Protein AF-H9FKE1-F1 (afdb_monomer_lite)

Secondary structure (DSSP, 8-state):
--HHHHHHHHHHHHHHTT---HHHHHHHHHHHHHHTT--HHHHHHHHHT----EEE-SSEEEETTEEEE--HHHHHHHTTS-------HHHHHHHHHHHHHHHHT------S-TTSSHHHHHHHHHHHHTPPEEEEE--TT--HHHHTEEEEE--THHHHHHHHHHHHHHHHHHS-TTTTHHHHHHHHHHHHTT-HHHHHHHHHHHHHHHHSS---S-HHHHHHHHHHHHHHHHHHHHHHHHHTTTTS--EEEEEPHHHHHHHHT-EEEEETGGGS-HHHHHTT--

Organism: Macaca mulatta (NCBI:txid9544)

Foldseek 3Di:
DPPLVVVLLVCLCVPQVPDPDLVVSLVVLQVSCVVSVHDSVVSCCSSPPDQWDWDQDQQWIDQRPDIAGADNVQLVVLVPDDLDDDRDRVLSSLLVVVRVCVVVVHDDDDDDDPPPCNVVSVVVSCNSSRFAEDEDEAAAPDDLCQAFWDWDQDDCCVLVVVLLVLLVVLCVLQDPCVVCVVVNVVLVVCVVVVVVVVNLVSSVVVLVVLLPPDDDPDPSSVVSNVSSVVSVVSSVVSVVQCVVPVPHGRIDIDGHPNRVCVVVVHHYDHHPCVNHDVVSVVVVVD

pLDDT: mean 85.7, std 9.91, range [50.59, 95.88]

Structure (mmCIF, N/CA/C/O backbone):
data_AF-H9FKE1-F1
#
_entry.id   AF-H9FKE1-F1
#
loop_
_atom_site.group_PDB
_atom_site.id
_atom_site.type_symbol
_atom_site.label_atom_id
_atom_site.label_alt_id
_atom_site.label_comp_id
_atom_site.label_asym_id
_atom_site.label_entity_id
_atom_site.label_seq_id
_atom_site.pdbx_PDB_ins_code
_atom_site.Cartn_x
_atom_site.Cartn_y
_atom_site.Cartn_z
_atom_site.occupancy
_atom_site.B_iso_or_equiv
_atom_site.auth_seq_id
_atom_site.auth_comp_id
_atom_site.auth_asym_id
_atom_site.auth_atom_id
_atom_site.pdbx_PDB_model_num
ATOM 1 N N . LEU A 1 1 ? -18.837 -18.820 17.614 1.00 52.44 1 LEU A N 1
ATOM 2 C CA . LEU A 1 1 ? -19.521 -17.566 18.019 1.00 52.44 1 LEU A CA 1
ATOM 3 C C . LEU A 1 1 ? -20.879 -17.534 17.324 1.00 52.44 1 LEU A C 1
ATOM 5 O O . LEU A 1 1 ? -20.934 -17.923 16.164 1.00 52.44 1 LEU A O 1
ATOM 9 N N . SER A 1 2 ? -21.973 -17.191 18.014 1.00 75.69 2 SER A N 1
ATOM 10 C CA . SER A 1 2 ? -23.299 -17.128 17.374 1.00 75.69 2 SER A CA 1
ATOM 11 C C . SER A 1 2 ? -23.306 -16.038 16.300 1.00 75.69 2 SER A C 1
ATOM 13 O O . SER A 1 2 ? -22.697 -14.990 16.500 1.00 75.69 2 SER A O 1
ATOM 15 N N . ALA A 1 3 ? -24.002 -16.247 15.179 1.00 83.25 3 ALA A N 1
ATOM 16 C CA . ALA A 1 3 ? -24.099 -15.250 14.106 1.00 83.25 3 ALA A CA 1
ATOM 17 C C . ALA A 1 3 ? -24.541 -13.865 14.628 1.00 83.25 3 ALA A C 1
ATOM 19 O O . ALA A 1 3 ? -24.007 -12.842 14.213 1.00 83.25 3 ALA A O 1
ATOM 20 N N . SER A 1 4 ? -25.429 -13.844 15.629 1.00 85.12 4 SER A N 1
ATOM 21 C CA . SER A 1 4 ? -25.870 -12.630 16.329 1.00 85.12 4 SER A CA 1
ATOM 22 C C . SER A 1 4 ? -24.739 -11.846 16.997 1.00 85.12 4 SER A C 1
ATOM 24 O O . SER A 1 4 ? -24.775 -10.620 17.025 1.00 85.12 4 SER A O 1
ATOM 26 N N . LEU A 1 5 ? -23.722 -12.532 17.520 1.00 88.19 5 LEU A N 1
ATOM 27 C CA . LEU A 1 5 ? -22.606 -11.899 18.209 1.00 88.19 5 LEU A CA 1
ATOM 28 C C . LEU A 1 5 ? -21.605 -11.279 17.234 1.00 88.19 5 LEU A C 1
ATOM 30 O O . LEU A 1 5 ? -21.009 -10.253 17.548 1.00 88.19 5 LEU A O 1
ATOM 34 N N . ASN A 1 6 ? -21.439 -11.880 16.056 1.00 88.69 6 ASN A N 1
ATOM 35 C CA . ASN A 1 6 ? -20.636 -11.283 14.993 1.00 88.69 6 ASN A CA 1
ATOM 36 C C . ASN A 1 6 ? -21.333 -10.028 14.456 1.00 88.69 6 ASN A C 1
ATOM 38 O O . ASN A 1 6 ? -20.713 -8.975 14.416 1.00 88.69 6 ASN A O 1
ATOM 42 N N . ILE A 1 7 ? -22.639 -10.106 14.163 1.00 91.75 7 ILE A N 1
ATOM 43 C CA . ILE A 1 7 ? -23.439 -8.948 13.723 1.00 91.75 7 ILE A CA 1
ATOM 44 C C . ILE A 1 7 ? -23.374 -7.810 14.748 1.00 91.75 7 ILE A C 1
ATOM 46 O O . ILE A 1 7 ? -23.234 -6.650 14.379 1.00 91.75 7 ILE A O 1
ATOM 50 N N . PHE A 1 8 ? -23.447 -8.136 16.039 1.00 93.62 8 PHE A N 1
ATOM 51 C CA . PHE A 1 8 ? -23.329 -7.143 17.103 1.00 93.62 8 PHE A CA 1
ATOM 52 C C . PHE A 1 8 ? -21.979 -6.438 17.117 1.00 93.62 8 PHE A C 1
ATOM 54 O O . PHE A 1 8 ? -21.942 -5.226 17.276 1.00 93.62 8 PHE A O 1
ATOM 61 N N . GLN A 1 9 ? -20.889 -7.184 16.960 1.00 92.25 9 GLN A N 1
ATOM 62 C CA . GLN A 1 9 ? -19.549 -6.612 16.934 1.00 92.25 9 GLN A CA 1
ATOM 63 C C . GLN A 1 9 ? -19.328 -5.716 15.705 1.00 92.25 9 GLN A C 1
ATOM 65 O O . GLN A 1 9 ? -18.798 -4.621 15.862 1.00 92.25 9 GLN A O 1
ATOM 70 N N . GLU A 1 10 ? -19.816 -6.117 14.524 1.00 90.88 10 GLU A N 1
ATOM 71 C CA . GLU A 1 10 ? -19.795 -5.251 13.332 1.00 90.88 10 GLU A CA 1
ATOM 72 C C . GLU A 1 10 ? -20.599 -3.964 13.562 1.00 90.88 10 GLU A C 1
ATOM 74 O O . GLU A 1 10 ? -20.107 -2.861 13.340 1.00 90.88 10 GLU A O 1
ATOM 79 N N . ALA A 1 11 ? -21.824 -4.087 14.081 1.00 92.50 11 ALA A N 1
ATOM 80 C CA . ALA A 1 11 ? -22.662 -2.932 14.383 1.00 92.50 11 ALA A CA 1
ATOM 81 C C . ALA A 1 11 ? -22.015 -2.017 15.436 1.00 92.50 11 ALA A C 1
ATOM 83 O O . ALA A 1 11 ? -22.072 -0.795 15.318 1.00 92.50 11 ALA A O 1
ATOM 84 N N . LEU A 1 12 ? -21.382 -2.592 16.459 1.00 92.38 12 LEU A N 1
ATOM 85 C CA . LEU A 1 12 ? -20.681 -1.828 17.480 1.00 92.38 12 LEU A CA 1
ATOM 86 C C . LEU A 1 12 ? -19.562 -0.990 16.853 1.00 92.38 12 LEU A C 1
ATOM 88 O O . LEU A 1 12 ? -19.494 0.209 17.118 1.00 92.38 12 LEU A O 1
ATOM 92 N N . ASP A 1 13 ? -18.737 -1.583 15.993 1.00 90.81 13 ASP A N 1
ATOM 93 C CA . ASP A 1 13 ? -17.650 -0.867 15.328 1.00 90.81 13 ASP A CA 1
ATOM 94 C C . ASP A 1 13 ? -18.190 0.235 14.401 1.00 90.81 13 ASP A C 1
ATOM 96 O O . ASP A 1 13 ? -17.805 1.394 14.548 1.00 90.81 13 ASP A O 1
ATOM 100 N N . CYS A 1 14 ? -19.166 -0.064 13.538 1.00 89.19 14 CYS A N 1
ATOM 101 C CA . CYS A 1 14 ? -19.731 0.921 12.606 1.00 89.19 14 CYS A CA 1
ATOM 102 C C . CYS A 1 14 ? -20.433 2.100 13.303 1.00 89.19 14 CYS A C 1
ATOM 104 O O . CYS A 1 14 ? -20.288 3.244 12.875 1.00 89.19 14 CYS A O 1
ATOM 106 N N . PHE A 1 15 ? -21.206 1.847 14.367 1.00 90.00 15 PHE A N 1
ATOM 107 C CA . PHE A 1 15 ? -22.050 2.877 14.989 1.00 90.00 15 PHE A CA 1
ATOM 108 C C . PHE A 1 15 ? -21.408 3.570 16.193 1.00 90.00 15 PHE A C 1
ATOM 110 O O . PHE A 1 15 ? -21.888 4.626 16.608 1.00 90.00 15 PHE A O 1
ATOM 117 N N . THR A 1 16 ? -20.349 3.003 16.781 1.00 88.44 16 THR A N 1
ATOM 118 C CA . THR A 1 16 ? -19.741 3.561 18.003 1.00 88.44 16 THR A CA 1
ATOM 119 C C . THR A 1 16 ? -18.290 3.995 17.852 1.00 88.44 16 THR A C 1
ATOM 121 O O . THR A 1 16 ? -17.816 4.745 18.711 1.00 88.44 16 THR A O 1
ATOM 124 N N . ALA A 1 17 ? -17.587 3.611 16.776 1.00 82.31 17 ALA A N 1
ATOM 125 C CA . ALA A 1 17 ? -16.183 3.987 16.582 1.00 82.31 17 ALA A CA 1
ATOM 126 C C . ALA A 1 17 ? -15.962 5.509 16.601 1.00 82.31 17 ALA A C 1
ATOM 128 O O . ALA A 1 17 ? -14.996 5.968 17.208 1.00 82.31 17 ALA A O 1
ATOM 129 N N . MET A 1 18 ? -16.894 6.282 16.028 1.00 80.25 18 MET A N 1
ATOM 130 C CA . MET A 1 18 ? -16.797 7.747 15.900 1.00 80.25 18 MET A CA 1
ATOM 131 C C . MET A 1 18 ? -17.180 8.527 17.164 1.00 80.25 18 MET A C 1
ATOM 133 O O . MET A 1 18 ? -16.995 9.740 17.226 1.00 80.25 18 MET A O 1
ATOM 137 N N . LEU A 1 19 ? -17.725 7.861 18.184 1.00 85.88 19 LEU A N 1
ATOM 138 C CA . LEU A 1 19 ? -18.064 8.524 19.440 1.00 85.88 19 LEU A CA 1
ATOM 139 C C . LEU A 1 19 ? -16.775 8.755 20.244 1.00 85.88 19 LEU A C 1
ATOM 141 O O . LEU A 1 19 ? -15.965 7.847 20.396 1.00 85.88 19 LEU A O 1
ATOM 145 N N . SER A 1 20 ? -16.561 9.948 20.788 1.00 81.81 20 SER A N 1
ATOM 146 C CA . SER A 1 20 ? -15.420 10.222 21.679 1.00 81.81 20 SER A CA 1
ATOM 147 C C . SER A 1 20 ? -15.737 9.855 23.134 1.00 81.81 20 SER A C 1
ATOM 149 O O . SER A 1 20 ? -14.881 9.352 23.861 1.00 81.81 20 SER A O 1
ATOM 151 N N . GLU A 1 21 ? -16.990 10.040 23.552 1.00 88.12 21 GLU A N 1
ATOM 152 C CA . GLU A 1 21 ? -17.436 9.805 24.924 1.00 88.12 21 GLU A CA 1
ATOM 153 C C . GLU A 1 21 ? -17.747 8.334 25.224 1.00 88.12 21 GLU A C 1
ATOM 155 O O . GLU A 1 21 ? -18.587 7.693 24.584 1.00 88.12 21 GLU A O 1
ATOM 160 N N . HIS A 1 22 ? -17.139 7.816 26.291 1.00 86.62 22 HIS A N 1
ATOM 161 C CA . HIS A 1 22 ? -17.323 6.433 26.730 1.00 86.62 22 HIS A CA 1
ATOM 162 C C . HIS A 1 22 ? -18.759 6.123 27.193 1.00 86.62 22 HIS A C 1
ATOM 164 O O . HIS A 1 22 ? -19.288 5.042 26.935 1.00 86.62 22 HIS A O 1
ATOM 170 N N . THR A 1 23 ? -19.420 7.079 27.847 1.00 91.12 23 THR A N 1
ATOM 171 C CA . THR A 1 23 ? -20.823 6.970 28.283 1.00 91.12 23 THR A CA 1
ATOM 172 C C . THR A 1 23 ? -21.769 6.812 27.095 1.00 91.12 23 THR A C 1
ATOM 174 O O . THR A 1 23 ? -22.664 5.965 27.118 1.00 91.12 23 THR A O 1
ATOM 177 N N . SER A 1 24 ? -21.546 7.597 26.043 1.00 91.38 24 SER A N 1
ATOM 178 C CA . SER A 1 24 ? -22.323 7.567 24.805 1.00 91.38 24 SER A CA 1
ATOM 179 C C . SER A 1 24 ? -22.090 6.266 24.026 1.00 91.38 24 SER A C 1
ATOM 181 O O . SER A 1 24 ? -23.063 5.651 23.582 1.00 91.38 24 SER A O 1
ATOM 183 N N . LYS A 1 25 ? -20.843 5.765 23.964 1.00 90.88 25 LYS A N 1
ATOM 184 C CA . LYS A 1 25 ? -20.538 4.428 23.410 1.00 90.88 25 LYS A CA 1
ATOM 185 C C . LYS A 1 25 ? -21.288 3.316 24.126 1.00 90.88 25 LYS A C 1
ATOM 187 O O . LYS A 1 25 ? -21.918 2.494 23.467 1.00 90.88 25 LYS A O 1
ATOM 192 N N . LEU A 1 26 ? -21.253 3.305 25.459 1.00 93.00 26 LEU A N 1
ATOM 193 C CA . LEU A 1 26 ? -21.900 2.260 26.251 1.00 93.00 26 LEU A CA 1
ATOM 194 C C . LEU A 1 26 ? -23.417 2.252 26.032 1.00 93.00 26 LEU A C 1
ATOM 196 O O . LEU A 1 26 ? -23.989 1.197 25.779 1.00 93.00 26 LEU A O 1
ATOM 200 N N . LYS A 1 27 ? -24.065 3.425 26.060 1.00 93.19 27 LYS A N 1
ATOM 201 C CA . LYS A 1 27 ? -25.505 3.540 25.777 1.00 93.19 27 LYS A CA 1
ATOM 202 C C . LYS A 1 27 ? -25.849 3.001 24.389 1.00 93.19 27 LYS A C 1
ATOM 204 O O . LYS A 1 27 ? -26.799 2.236 24.254 1.00 93.19 27 LYS A O 1
ATOM 209 N N . MET A 1 28 ? -25.066 3.357 23.370 1.00 93.50 28 MET A N 1
ATOM 210 C CA . MET A 1 28 ? -25.279 2.861 22.009 1.00 93.50 28 MET A CA 1
ATOM 211 C C . MET A 1 28 ? -25.075 1.340 21.925 1.00 93.50 28 MET A C 1
ATOM 213 O O . MET A 1 28 ? -25.904 0.641 21.347 1.00 93.50 28 MET A O 1
ATOM 217 N N . ALA A 1 29 ? -24.034 0.806 22.570 1.00 93.81 29 ALA A N 1
ATOM 218 C CA . ALA A 1 29 ? -23.779 -0.631 22.650 1.00 93.81 29 ALA A CA 1
ATOM 219 C C . ALA A 1 29 ? -24.945 -1.391 23.307 1.00 93.81 29 ALA A C 1
ATOM 221 O O . ALA A 1 29 ? -25.352 -2.444 22.819 1.00 93.81 29 ALA A O 1
ATOM 222 N N . GLU A 1 30 ? -25.519 -0.853 24.387 1.00 93.88 30 GLU A N 1
ATOM 223 C CA . GLU A 1 30 ? -26.694 -1.427 25.052 1.00 93.88 30 GLU A CA 1
ATOM 224 C C . GLU A 1 30 ? -27.928 -1.423 24.138 1.00 93.88 30 GLU A C 1
ATOM 226 O O . GLU A 1 30 ? -28.643 -2.426 24.068 1.00 93.88 30 GLU A O 1
ATOM 231 N N . VAL A 1 31 ? -28.157 -0.335 23.393 1.00 94.94 31 VAL A N 1
ATOM 232 C CA . VAL A 1 31 ? -29.267 -0.229 22.434 1.00 94.94 31 VAL A CA 1
ATOM 233 C C . VAL A 1 31 ? -29.110 -1.248 21.305 1.00 94.94 31 VAL A C 1
ATOM 235 O O . VAL A 1 31 ? -30.040 -2.019 21.057 1.00 94.94 31 VAL A O 1
ATOM 238 N N . ILE A 1 32 ? -27.936 -1.319 20.670 1.00 94.06 32 ILE A N 1
ATOM 239 C CA . ILE A 1 32 ? -27.640 -2.300 19.612 1.00 94.06 32 ILE A CA 1
ATOM 240 C C . ILE A 1 32 ? -27.800 -3.726 20.157 1.00 94.06 32 ILE A C 1
ATOM 242 O O . ILE A 1 32 ? -28.462 -4.563 19.541 1.00 94.06 32 ILE A O 1
ATOM 246 N N . GLY A 1 33 ? -27.259 -3.993 21.349 1.00 93.88 33 GLY A N 1
ATOM 247 C CA . GLY A 1 33 ? -27.350 -5.295 22.003 1.00 93.88 33 GLY A CA 1
ATOM 248 C C . GLY A 1 33 ? -28.797 -5.710 22.265 1.00 93.88 33 GLY A C 1
ATOM 249 O O . GLY A 1 33 ? -29.174 -6.838 21.948 1.00 93.88 33 GLY A O 1
ATOM 250 N N . SER A 1 34 ? -29.634 -4.787 22.748 1.00 94.19 34 SER A N 1
ATOM 251 C CA . SER A 1 34 ? -31.053 -5.049 23.015 1.00 94.19 34 SER A CA 1
ATOM 252 C C . SER A 1 34 ? -31.822 -5.473 21.760 1.00 94.19 34 SER A C 1
ATOM 254 O O . SER A 1 34 ? -32.635 -6.393 21.822 1.00 94.19 34 SER A O 1
ATOM 256 N N . LYS A 1 35 ? -31.520 -4.872 20.599 1.00 94.25 35 LYS A N 1
ATOM 257 C CA . LYS A 1 35 ? -32.149 -5.218 19.313 1.00 94.25 35 LYS A CA 1
ATOM 258 C C . LYS A 1 35 ? -31.698 -6.572 18.769 1.00 94.25 35 LYS A C 1
ATOM 260 O O . LYS A 1 35 ? -32.442 -7.196 18.020 1.00 94.25 35 LYS A O 1
ATOM 265 N N . LEU A 1 36 ? -30.517 -7.041 19.169 1.00 92.81 36 LEU A N 1
ATOM 266 C CA . LEU A 1 36 ? -29.944 -8.324 18.754 1.00 92.81 36 LEU A CA 1
ATOM 267 C C . LEU A 1 36 ? -30.122 -9.439 19.800 1.00 92.81 36 LEU A C 1
ATOM 269 O O . LEU A 1 36 ? -29.504 -10.498 19.675 1.00 92.81 36 LEU A O 1
ATOM 273 N N . ASN A 1 37 ? -30.962 -9.226 20.822 1.00 93.06 37 ASN A N 1
ATOM 274 C CA . ASN A 1 37 ? -31.169 -10.148 21.948 1.00 93.06 37 ASN A CA 1
ATOM 275 C C . ASN A 1 37 ? -29.870 -10.492 22.707 1.00 93.06 37 ASN A C 1
ATOM 277 O O . ASN A 1 37 ? -29.656 -11.622 23.154 1.00 93.06 37 ASN A O 1
ATOM 281 N N . ILE A 1 38 ? -28.983 -9.509 22.860 1.00 93.38 38 ILE A N 1
ATOM 282 C CA . ILE A 1 38 ? -27.736 -9.614 23.619 1.00 93.38 38 ILE A CA 1
ATOM 283 C C . ILE A 1 38 ? -27.918 -8.940 24.976 1.00 93.38 38 ILE A C 1
ATOM 285 O O . ILE A 1 38 ? -28.453 -7.839 25.087 1.00 93.38 38 ILE A O 1
ATOM 289 N N . SER A 1 39 ? -27.463 -9.613 26.035 1.00 93.56 39 SER A N 1
ATOM 290 C CA . SER A 1 39 ? -27.585 -9.089 27.393 1.00 93.56 39 SER A CA 1
ATOM 291 C C . SER A 1 39 ? -26.722 -7.845 27.601 1.00 93.56 39 SER A C 1
ATOM 293 O O . SER A 1 39 ? -25.608 -7.746 27.083 1.00 93.56 39 SER A O 1
ATOM 295 N N . ARG A 1 40 ? -27.198 -6.935 28.457 1.00 93.19 40 ARG A N 1
ATOM 296 C CA . ARG A 1 40 ? -26.475 -5.718 28.853 1.00 93.19 40 ARG A CA 1
ATOM 297 C C . ARG A 1 40 ? -25.030 -5.999 29.285 1.00 93.19 40 ARG A C 1
ATOM 299 O O . ARG A 1 40 ? -24.111 -5.356 28.799 1.00 93.19 40 ARG A O 1
ATOM 306 N N . LYS A 1 41 ? -24.828 -7.037 30.107 1.00 93.50 41 LYS A N 1
ATOM 307 C CA . LYS A 1 41 ? -23.497 -7.472 30.569 1.00 93.50 41 LYS A CA 1
ATOM 308 C C . LYS A 1 41 ? -22.560 -7.857 29.417 1.00 93.50 41 LYS A C 1
ATOM 310 O O . LYS A 1 41 ? -21.368 -7.583 29.478 1.00 93.50 41 LYS A O 1
ATOM 315 N N . LYS A 1 42 ? -23.083 -8.502 28.364 1.00 92.19 42 LYS A N 1
ATOM 316 C CA . LYS A 1 42 ? -22.288 -8.844 27.174 1.00 92.19 42 LYS A CA 1
ATOM 317 C C . LYS A 1 42 ? -21.954 -7.597 26.357 1.00 92.19 42 LYS A C 1
ATOM 319 O O . LYS A 1 42 ? -20.809 -7.455 25.949 1.00 92.19 42 LYS A O 1
ATOM 324 N N . ALA A 1 43 ? -22.914 -6.697 26.149 1.00 91.94 43 ALA A N 1
ATOM 325 C CA . ALA A 1 43 ? -22.661 -5.440 25.443 1.00 91.94 43 ALA A CA 1
ATOM 326 C C . ALA A 1 43 ? -21.587 -4.594 26.154 1.00 91.94 43 ALA A C 1
ATOM 328 O O . ALA A 1 43 ? -20.650 -4.114 25.518 1.00 91.94 43 ALA A O 1
ATOM 329 N N . GLU A 1 44 ? -21.668 -4.497 27.482 1.00 93.12 44 GLU A N 1
ATOM 330 C CA . GLU A 1 44 ? -20.675 -3.823 28.321 1.00 93.12 44 GLU A CA 1
ATOM 331 C C . GLU A 1 44 ? -19.291 -4.479 28.228 1.00 93.12 44 GLU A C 1
ATOM 333 O O . GLU A 1 44 ? -18.294 -3.781 28.046 1.00 93.12 44 GLU A O 1
ATOM 338 N N . PHE A 1 45 ? -19.222 -5.816 28.257 1.00 93.56 45 PHE A N 1
ATOM 339 C CA . PHE A 1 45 ? -17.969 -6.548 28.071 1.00 93.56 45 PHE A CA 1
ATOM 340 C C . PHE A 1 45 ? -17.281 -6.184 26.748 1.00 93.56 45 PHE A C 1
ATOM 342 O O . PHE A 1 45 ? -16.104 -5.824 26.761 1.00 93.56 45 PHE A O 1
ATOM 349 N N . PHE A 1 46 ? -17.998 -6.217 25.620 1.00 91.12 46 PHE A N 1
ATOM 350 C CA . PHE A 1 46 ? -17.419 -5.858 24.318 1.00 91.12 46 PHE A CA 1
ATOM 351 C C . PHE A 1 46 ? -17.008 -4.384 24.242 1.00 91.12 46 PHE A C 1
ATOM 353 O O . PHE A 1 46 ? -15.957 -4.063 23.691 1.00 91.12 46 PHE A O 1
ATOM 360 N N . CYS A 1 47 ? -17.768 -3.494 24.879 1.00 88.56 47 CYS A N 1
ATOM 361 C CA . CYS A 1 47 ? -17.449 -2.072 24.915 1.00 88.56 47 CYS A CA 1
ATOM 362 C C . CYS A 1 47 ? -16.216 -1.751 25.788 1.00 88.56 47 CYS A C 1
ATOM 364 O O . CYS A 1 47 ? -15.413 -0.891 25.419 1.00 88.56 47 CYS A O 1
ATOM 366 N N . GLN A 1 48 ? -16.024 -2.431 26.926 1.00 89.62 48 GLN A N 1
ATOM 367 C CA . GLN A 1 48 ? -15.070 -1.999 27.966 1.00 89.62 48 GLN A CA 1
ATOM 368 C C . GLN A 1 48 ? -13.919 -2.965 28.262 1.00 89.62 48 GLN A C 1
ATOM 370 O O . GLN A 1 48 ? -12.836 -2.523 28.644 1.00 89.62 48 GLN A O 1
ATOM 375 N N . LEU A 1 49 ? -14.126 -4.270 28.097 1.00 92.38 49 LEU A N 1
ATOM 376 C CA . LEU A 1 49 ? -13.203 -5.299 28.591 1.00 92.38 49 LEU A CA 1
ATOM 377 C C . LEU A 1 49 ? -12.634 -6.181 27.484 1.00 92.38 49 LEU A C 1
ATOM 379 O O . LEU A 1 49 ? -11.560 -6.754 27.649 1.00 92.38 49 LEU A O 1
ATOM 383 N N . TYR A 1 50 ? -13.329 -6.281 26.355 1.00 93.75 50 TYR A N 1
ATOM 384 C CA . TYR A 1 50 ? -12.921 -7.143 25.260 1.00 93.75 50 TYR A CA 1
ATOM 385 C C . TYR A 1 50 ? -11.540 -6.761 24.724 1.00 93.75 50 TYR A C 1
ATOM 387 O O . TYR A 1 50 ? -11.264 -5.590 24.441 1.00 93.75 50 TYR A O 1
ATOM 395 N N . LYS A 1 51 ? -10.685 -7.778 24.617 1.00 94.75 51 LYS A N 1
ATOM 396 C CA . LYS A 1 51 ? -9.353 -7.735 24.029 1.00 94.75 51 LYS A CA 1
ATOM 397 C C . LYS A 1 51 ? -9.262 -8.909 23.049 1.00 94.75 51 LYS A C 1
ATOM 399 O O . LYS A 1 51 ? -9.304 -10.048 23.515 1.00 94.75 51 LYS A O 1
ATOM 404 N N . PRO A 1 52 ? -9.147 -8.662 21.738 1.00 94.12 52 PRO A N 1
ATOM 405 C CA . PRO A 1 52 ? -9.003 -9.739 20.773 1.00 94.12 52 PRO A CA 1
ATOM 406 C C . PRO A 1 52 ? -7.640 -10.419 20.915 1.00 94.12 52 PRO A C 1
ATOM 408 O O . PRO A 1 52 ? -6.627 -9.777 21.211 1.00 94.12 52 PRO A O 1
ATOM 411 N N . GLU A 1 53 ? -7.623 -11.728 20.690 1.00 93.94 53 GLU A N 1
ATOM 412 C CA . GLU A 1 53 ? -6.390 -12.502 20.572 1.00 93.94 53 GLU A CA 1
ATOM 413 C C . GLU A 1 53 ? -5.800 -12.344 19.169 1.00 93.94 53 GLU A C 1
ATOM 415 O O . GLU A 1 53 ? -6.531 -12.289 18.179 1.00 93.94 53 GLU A O 1
ATOM 420 N N . ILE A 1 54 ? -4.471 -12.273 19.092 1.00 93.88 54 ILE A N 1
ATOM 421 C CA . ILE A 1 54 ? -3.718 -12.154 17.841 1.00 93.88 54 ILE A CA 1
ATOM 422 C C . ILE A 1 54 ? -2.871 -13.416 17.710 1.00 93.88 54 ILE A C 1
ATOM 424 O O . ILE A 1 54 ? -1.914 -13.600 18.462 1.00 93.88 54 ILE A O 1
ATOM 428 N N . VAL A 1 55 ? -3.229 -14.283 16.767 1.00 93.81 55 VAL A N 1
ATOM 429 C CA . VAL A 1 55 ? -2.541 -15.550 16.503 1.00 93.81 55 VAL A CA 1
ATOM 430 C C . VAL A 1 55 ? -1.963 -15.506 15.096 1.00 93.81 55 VAL A C 1
ATOM 432 O O . VAL A 1 55 ? -2.682 -15.327 14.114 1.00 93.81 55 VAL A O 1
ATOM 435 N N . ILE A 1 56 ? -0.643 -15.652 15.003 1.00 91.00 56 ILE A N 1
ATOM 436 C CA . ILE A 1 56 ? 0.100 -15.601 13.744 1.00 91.00 56 ILE A CA 1
ATOM 437 C C . ILE A 1 56 ? 0.511 -17.028 13.382 1.00 91.00 56 ILE A C 1
ATOM 439 O O . ILE A 1 56 ? 1.379 -17.602 14.036 1.00 91.00 56 ILE A O 1
ATOM 443 N N . ASN A 1 57 ? -0.086 -17.577 12.328 1.00 90.12 57 ASN A N 1
ATOM 444 C CA . ASN A 1 57 ? 0.270 -18.879 11.765 1.00 90.12 57 ASN A CA 1
ATOM 445 C C . ASN A 1 57 ? 1.099 -18.690 10.486 1.00 90.12 57 ASN A C 1
ATOM 447 O O . ASN A 1 57 ? 1.285 -17.573 10.008 1.00 90.12 57 ASN A O 1
ATOM 451 N N . GLU A 1 58 ? 1.600 -19.770 9.886 1.00 86.06 58 GLU A N 1
ATOM 452 C CA . GLU A 1 58 ? 2.427 -19.690 8.669 1.00 86.06 58 GLU A CA 1
ATOM 453 C C . GLU A 1 58 ? 1.666 -19.182 7.433 1.00 86.06 58 GLU A C 1
ATOM 455 O O . GLU A 1 58 ? 2.231 -18.456 6.615 1.00 86.06 58 GLU A O 1
ATOM 460 N N . LEU A 1 59 ? 0.389 -19.550 7.296 1.00 89.19 59 LEU A N 1
ATOM 461 C CA . LEU A 1 59 ? -0.436 -19.252 6.116 1.00 89.19 59 LEU A CA 1
ATOM 462 C C . LEU A 1 59 ? -1.464 -18.147 6.363 1.00 89.19 59 LEU A C 1
ATOM 464 O O . LEU A 1 59 ? -1.974 -17.542 5.421 1.00 89.19 59 LEU A O 1
ATOM 468 N N . ASP A 1 60 ? -1.774 -17.879 7.624 1.00 93.06 60 ASP A N 1
ATOM 469 C CA . ASP A 1 60 ? -2.874 -17.017 8.011 1.00 93.06 60 ASP A CA 1
ATOM 470 C C . ASP A 1 60 ? -2.592 -16.265 9.311 1.00 93.06 60 ASP A C 1
ATOM 472 O O . ASP A 1 60 ? -1.769 -16.652 10.138 1.00 93.06 60 ASP A O 1
ATOM 476 N N . LEU A 1 61 ? -3.299 -15.160 9.470 1.00 94.06 61 LEU A N 1
ATOM 477 C CA . LEU A 1 61 ? -3.337 -14.343 10.664 1.00 94.06 61 LEU A CA 1
ATOM 478 C C . LEU A 1 61 ? -4.767 -14.362 11.194 1.00 94.06 61 LEU A C 1
ATOM 480 O O . LEU A 1 61 ? -5.688 -13.975 10.475 1.00 94.06 61 LEU A O 1
ATOM 484 N N . GLN A 1 62 ? -4.949 -14.748 12.451 1.00 95.88 62 GLN A N 1
ATOM 485 C CA . GLN A 1 62 ? -6.220 -14.606 13.148 1.00 95.88 62 GLN A CA 1
ATOM 486 C C . GLN A 1 62 ? -6.134 -13.433 14.124 1.00 95.88 62 GLN A C 1
ATOM 488 O O . GLN A 1 62 ? -5.274 -13.407 15.003 1.00 95.88 62 GLN A O 1
ATOM 493 N N . VAL A 1 63 ? -7.042 -12.470 13.977 1.00 95.06 63 VAL A N 1
ATOM 494 C CA . VAL A 1 63 ? -7.211 -11.355 14.912 1.00 95.06 63 VAL A CA 1
ATOM 495 C C . VAL A 1 63 ? -8.655 -11.363 15.379 1.00 95.06 63 VAL A C 1
ATOM 497 O O . VAL A 1 63 ? -9.550 -11.026 14.609 1.00 95.06 63 VAL A O 1
ATOM 500 N N . GLY A 1 64 ? -8.886 -11.785 16.622 1.00 93.06 64 GLY A N 1
ATOM 501 C CA . GLY A 1 64 ? -10.228 -11.908 17.190 1.00 93.06 64 GLY A CA 1
ATOM 502 C C . GLY A 1 64 ? -11.181 -12.663 16.256 1.00 93.06 64 GLY A C 1
ATOM 503 O O . GLY A 1 64 ? -11.030 -13.873 16.052 1.00 93.06 64 GLY A O 1
ATOM 504 N N . ARG A 1 65 ? -12.161 -11.951 15.689 1.00 91.25 65 ARG A N 1
ATOM 505 C CA . ARG A 1 65 ? -13.208 -12.504 14.814 1.00 91.25 65 ARG A CA 1
ATOM 506 C C . ARG A 1 65 ? -12.829 -12.679 13.339 1.00 91.25 65 ARG A C 1
ATOM 508 O O . ARG A 1 65 ? -13.589 -13.325 12.618 1.00 91.25 65 ARG A O 1
ATOM 515 N N . VAL A 1 66 ? -11.705 -12.130 12.877 1.00 94.62 66 VAL A N 1
ATOM 516 C CA . VAL A 1 66 ? -11.308 -12.138 11.458 1.00 94.62 66 VAL A CA 1
ATOM 517 C C . VAL A 1 66 ? -10.056 -12.981 11.210 1.00 94.62 66 VAL A C 1
ATOM 519 O O . VAL A 1 66 ? -9.162 -13.078 12.052 1.00 94.62 66 VAL A O 1
ATOM 522 N N . ARG A 1 67 ? -9.999 -13.601 10.026 1.00 95.38 67 ARG A N 1
ATOM 523 C CA . ARG A 1 67 ? -8.861 -14.384 9.538 1.00 95.38 67 ARG A CA 1
ATOM 524 C C . ARG A 1 67 ? -8.393 -13.820 8.198 1.00 95.38 67 ARG A C 1
ATOM 526 O O . ARG A 1 67 ? -9.188 -13.722 7.268 1.00 95.38 67 ARG A O 1
ATOM 533 N N . LEU A 1 68 ? -7.116 -13.467 8.104 1.00 94.69 68 LEU A N 1
ATOM 534 C CA . LEU A 1 68 ? -6.474 -12.933 6.903 1.00 94.69 68 LEU A CA 1
ATOM 535 C C . LEU A 1 68 ? -5.441 -13.920 6.366 1.00 94.69 68 LEU A C 1
ATOM 537 O O . LEU A 1 68 ? -4.739 -14.565 7.140 1.00 94.69 68 LEU A O 1
ATOM 541 N N . LEU A 1 69 ? -5.319 -14.018 5.044 1.00 92.12 69 LEU A N 1
ATOM 542 C CA . LEU A 1 69 ? -4.255 -14.796 4.409 1.00 92.12 69 LEU A CA 1
ATOM 543 C C . LEU A 1 69 ? -2.930 -14.032 4.467 1.00 92.12 69 LEU A C 1
ATOM 545 O O . LEU A 1 69 ? -2.901 -12.810 4.309 1.00 92.12 69 LEU A O 1
ATOM 549 N N . ARG A 1 70 ? -1.828 -14.758 4.672 1.00 90.50 70 ARG A N 1
ATOM 550 C CA . ARG A 1 70 ? -0.478 -14.187 4.690 1.00 90.50 70 ARG A CA 1
ATOM 551 C C . ARG A 1 70 ? 0.207 -14.359 3.338 1.00 90.50 70 ARG A C 1
ATOM 553 O O . ARG A 1 70 ? 0.202 -15.445 2.759 1.00 90.50 70 ARG A O 1
ATOM 560 N N . LYS A 1 71 ? 0.859 -13.300 2.854 1.00 84.94 71 LYS A N 1
ATOM 561 C CA . LYS A 1 71 ? 1.633 -13.328 1.606 1.00 84.94 71 LYS A CA 1
ATOM 562 C C . LYS A 1 71 ? 3.044 -13.862 1.883 1.00 84.94 71 LYS A C 1
ATOM 564 O O . LYS A 1 71 ? 3.915 -13.151 2.376 1.00 84.94 71 LYS A O 1
ATOM 569 N N . GLN A 1 72 ? 3.282 -15.136 1.567 1.00 73.75 72 GLN A N 1
ATOM 570 C CA . GLN A 1 72 ? 4.562 -15.801 1.863 1.00 73.75 72 GLN A CA 1
ATOM 571 C C . GLN A 1 72 ? 5.748 -15.254 1.052 1.00 73.75 72 GLN A C 1
ATOM 573 O O . GLN A 1 72 ? 6.870 -15.213 1.552 1.00 73.75 72 GLN A O 1
ATOM 578 N N . SER A 1 73 ? 5.507 -14.802 -0.183 1.00 63.22 73 SER A N 1
ATOM 579 C CA . SER A 1 73 ? 6.554 -14.370 -1.121 1.00 63.22 73 SER A CA 1
ATOM 580 C C . SER A 1 73 ? 7.316 -13.116 -0.677 1.00 63.22 73 SER A C 1
ATOM 582 O O . SER A 1 73 ? 8.460 -12.927 -1.076 1.00 63.22 73 SER A O 1
ATOM 584 N N . GLU A 1 74 ? 6.707 -12.265 0.154 1.00 60.50 74 GLU A N 1
ATOM 585 C CA . GLU A 1 74 ? 7.311 -11.018 0.655 1.00 60.50 74 GLU A CA 1
ATOM 586 C C . GLU A 1 74 ? 7.727 -11.105 2.133 1.00 60.50 74 GLU A C 1
ATOM 588 O O . GLU A 1 74 ? 8.607 -10.361 2.573 1.00 60.50 74 GLU A O 1
ATOM 593 N N . ALA A 1 75 ? 7.192 -12.075 2.884 1.00 54.28 75 ALA A N 1
ATOM 594 C CA . ALA A 1 75 ? 7.526 -12.291 4.290 1.00 54.28 75 ALA A CA 1
ATOM 595 C C . ALA A 1 75 ? 9.025 -12.582 4.518 1.00 54.28 75 ALA A C 1
ATOM 597 O O . ALA A 1 75 ? 9.580 -12.165 5.531 1.00 54.28 75 ALA A O 1
ATOM 598 N N . VAL A 1 76 ? 9.705 -13.233 3.564 1.00 50.59 76 VAL A N 1
ATOM 599 C CA . VAL A 1 76 ? 11.134 -13.602 3.668 1.00 50.59 76 VAL A CA 1
ATOM 600 C C . VAL A 1 76 ? 12.059 -12.374 3.652 1.00 50.59 76 VAL A C 1
ATOM 602 O O . VAL A 1 76 ? 13.087 -12.367 4.326 1.00 50.59 76 VAL A O 1
ATOM 605 N N . HIS A 1 77 ? 11.686 -11.298 2.950 1.00 53.34 77 HIS A N 1
ATOM 606 C CA . HIS A 1 77 ? 12.460 -10.049 2.950 1.00 53.34 77 HIS A CA 1
ATOM 607 C C . HIS A 1 77 ? 12.210 -9.188 4.200 1.00 53.34 77 HIS A C 1
ATOM 609 O O . HIS A 1 77 ? 13.099 -8.439 4.605 1.00 53.34 77 HIS A O 1
ATOM 615 N N . MET A 1 78 ? 11.039 -9.314 4.839 1.00 55.91 78 MET A N 1
ATOM 616 C CA . MET A 1 78 ? 10.651 -8.518 6.014 1.00 55.91 78 MET A CA 1
ATOM 617 C C . MET A 1 78 ? 11.172 -9.078 7.351 1.00 55.91 78 MET A C 1
ATOM 619 O O . MET A 1 78 ? 11.126 -8.377 8.358 1.00 55.91 78 MET A O 1
ATOM 623 N N . GLN A 1 79 ? 11.734 -10.295 7.382 1.00 52.97 79 GLN A N 1
ATOM 624 C CA . GLN A 1 79 ? 12.236 -10.960 8.602 1.00 52.97 79 GLN A CA 1
ATOM 625 C C . GLN A 1 79 ? 13.416 -10.257 9.310 1.00 52.97 79 GLN A C 1
ATOM 627 O O . GLN A 1 79 ? 13.845 -10.709 10.372 1.00 52.97 79 GLN A O 1
ATOM 632 N N . ARG A 1 80 ? 13.965 -9.166 8.757 1.00 52.06 80 ARG A N 1
ATOM 633 C CA . ARG A 1 80 ? 15.115 -8.454 9.344 1.00 52.06 80 ARG A CA 1
ATOM 634 C C . ARG A 1 80 ? 14.754 -7.341 10.328 1.00 52.06 80 ARG A C 1
ATOM 636 O O . ARG A 1 80 ? 15.629 -6.937 11.090 1.00 52.06 80 ARG A O 1
ATOM 643 N N . GLU A 1 81 ? 13.507 -6.881 10.375 1.00 59.19 81 GLU A N 1
ATOM 644 C CA . GLU A 1 81 ? 13.101 -5.819 11.302 1.00 59.19 81 GLU A CA 1
ATOM 645 C C . GLU A 1 81 ? 12.309 -6.396 12.477 1.00 59.19 81 GLU A C 1
ATOM 647 O O . GLU A 1 81 ? 11.198 -6.899 12.318 1.00 59.19 81 GLU A O 1
ATOM 652 N N . LYS A 1 82 ? 12.877 -6.324 13.687 1.00 62.41 82 LYS A N 1
ATOM 653 C CA . LYS A 1 82 ? 12.131 -6.612 14.917 1.00 62.41 82 LYS A CA 1
ATOM 654 C C . LYS A 1 82 ? 11.112 -5.495 15.140 1.00 62.41 82 LYS A C 1
ATOM 656 O O . LYS A 1 82 ? 11.448 -4.465 15.718 1.00 62.41 82 LYS A O 1
ATOM 661 N N . PHE A 1 83 ? 9.872 -5.705 14.713 1.00 70.25 83 PHE A N 1
ATOM 662 C CA . PHE A 1 83 ? 8.771 -4.812 15.064 1.00 70.25 83 PHE A CA 1
ATOM 663 C C . PHE A 1 83 ? 8.381 -5.021 16.531 1.00 70.25 83 PHE A C 1
ATOM 665 O O . PHE A 1 83 ? 7.796 -6.038 16.904 1.00 70.25 83 PHE A O 1
ATOM 672 N N . THR A 1 84 ? 8.709 -4.057 17.387 1.00 77.31 84 THR A N 1
ATOM 673 C CA . THR A 1 84 ? 8.215 -4.019 18.767 1.00 77.31 84 THR A CA 1
ATOM 674 C C . THR A 1 84 ? 6.811 -3.429 18.780 1.00 77.31 84 THR A C 1
ATOM 676 O O . THR A 1 84 ? 6.645 -2.225 18.595 1.00 77.31 84 THR A O 1
ATOM 679 N N . PHE A 1 85 ? 5.801 -4.268 19.007 1.00 85.50 85 PHE A N 1
ATOM 680 C CA . PHE A 1 85 ? 4.409 -3.840 19.126 1.00 85.50 85 PHE A CA 1
ATOM 681 C C . PHE A 1 85 ? 3.833 -4.233 20.487 1.00 85.50 85 PHE A C 1
ATOM 683 O O . PHE A 1 85 ? 3.874 -5.397 20.883 1.00 85.50 85 PHE A O 1
ATOM 690 N N . ALA A 1 86 ? 3.276 -3.259 21.206 1.00 86.94 86 ALA A N 1
ATOM 691 C CA . ALA A 1 86 ? 2.605 -3.502 22.475 1.00 86.94 86 ALA A CA 1
ATOM 692 C C . ALA A 1 86 ? 1.120 -3.816 22.233 1.00 86.94 86 ALA A C 1
ATOM 694 O O . ALA A 1 86 ? 0.316 -2.919 21.965 1.00 86.94 86 ALA A O 1
ATOM 695 N N . ALA A 1 87 ? 0.742 -5.090 22.371 1.00 87.56 87 ALA A N 1
ATOM 696 C CA . ALA A 1 87 ? -0.643 -5.560 22.263 1.00 87.56 87 ALA A CA 1
ATOM 697 C C . ALA A 1 87 ? -1.467 -5.221 23.525 1.00 87.56 87 ALA A C 1
ATOM 699 O O . ALA A 1 87 ? -1.901 -6.093 24.290 1.00 87.56 87 ALA A O 1
ATOM 700 N N . THR A 1 88 ? -1.658 -3.923 23.770 1.00 92.56 88 THR A N 1
ATOM 701 C CA . THR A 1 88 ? -2.616 -3.405 24.754 1.00 92.56 88 THR A CA 1
ATOM 702 C C . THR A 1 88 ? -4.046 -3.640 24.264 1.00 92.56 88 THR A C 1
ATOM 704 O O . THR A 1 88 ? -4.271 -3.965 23.097 1.00 92.56 88 THR A O 1
ATOM 707 N N . ARG A 1 89 ? -5.044 -3.500 25.144 1.00 92.62 89 ARG A N 1
ATOM 708 C CA . ARG A 1 89 ? -6.453 -3.621 24.743 1.00 92.62 89 ARG A CA 1
ATOM 709 C C . ARG A 1 89 ? -6.812 -2.704 23.553 1.00 92.62 89 ARG A C 1
ATOM 711 O O . ARG A 1 89 ? -7.269 -3.249 22.552 1.00 92.62 89 ARG A O 1
ATOM 718 N N . PRO A 1 90 ? -6.607 -1.370 23.610 1.00 90.50 90 PRO A N 1
ATOM 719 C CA . PRO A 1 90 ? -7.014 -0.485 22.517 1.00 90.50 90 PRO A CA 1
ATOM 720 C C . PRO A 1 90 ? -6.271 -0.776 21.210 1.00 90.50 90 PRO A C 1
ATOM 722 O O . PRO A 1 90 ? -6.890 -0.749 20.152 1.00 90.50 90 PRO A O 1
ATOM 725 N N . SER A 1 91 ? -4.980 -1.119 21.271 1.00 92.69 91 SER A N 1
ATOM 726 C CA . SER A 1 91 ? -4.220 -1.446 20.063 1.00 92.69 91 SER A CA 1
ATOM 727 C C . SER A 1 91 ? -4.676 -2.769 19.440 1.00 92.69 91 SER A C 1
ATOM 729 O O . SER A 1 91 ? -4.791 -2.859 18.225 1.00 92.69 91 SER A O 1
ATOM 731 N N . SER A 1 92 ? -5.030 -3.768 20.254 1.00 94.44 92 SER A N 1
ATOM 732 C CA . SER A 1 92 ? -5.545 -5.053 19.757 1.00 94.44 92 SER A CA 1
ATOM 733 C C . SER A 1 92 ? -6.928 -4.899 19.112 1.00 94.44 92 SER A C 1
ATOM 735 O O . SER A 1 92 ? -7.159 -5.452 18.042 1.00 94.44 92 SER A O 1
ATOM 737 N N . VAL A 1 93 ? -7.825 -4.109 19.719 1.00 93.38 93 VAL A N 1
ATOM 738 C CA . VAL A 1 93 ? -9.144 -3.789 19.134 1.00 93.38 93 VAL A CA 1
ATOM 739 C C . VAL A 1 93 ? -8.985 -3.045 17.806 1.00 93.38 93 VAL A C 1
ATOM 741 O O . VAL A 1 93 ? -9.642 -3.398 16.832 1.00 93.38 93 VAL A O 1
ATOM 744 N N . LEU A 1 94 ? -8.068 -2.073 17.728 1.00 93.44 94 LEU A N 1
ATOM 745 C CA . LEU A 1 94 ? -7.794 -1.355 16.482 1.00 93.44 94 LEU A CA 1
ATOM 746 C C . LEU A 1 94 ? -7.245 -2.281 15.385 1.00 93.44 94 LEU A C 1
ATOM 748 O O . LEU A 1 94 ? -7.656 -2.163 14.234 1.00 93.44 94 LEU A O 1
ATOM 752 N N . ILE A 1 95 ? -6.348 -3.221 15.717 1.00 95.19 95 ILE A N 1
ATOM 753 C CA . ILE A 1 95 ? -5.876 -4.230 14.749 1.00 95.19 95 ILE A CA 1
ATOM 754 C C . ILE A 1 95 ? -7.043 -5.067 14.240 1.00 95.19 95 ILE A C 1
ATOM 756 O O . ILE A 1 95 ? -7.105 -5.324 13.043 1.00 95.19 95 ILE A O 1
ATOM 760 N N . GLU A 1 96 ? -7.950 -5.506 15.114 1.00 95.38 96 GLU A N 1
ATOM 761 C CA . GLU A 1 96 ? -9.105 -6.303 14.696 1.00 95.38 96 GLU A CA 1
ATOM 762 C C . GLU A 1 96 ? -9.999 -5.526 13.732 1.00 95.38 96 GLU A C 1
ATOM 764 O O . GLU A 1 96 ? -10.320 -6.040 12.664 1.00 95.38 96 GLU A O 1
ATOM 769 N N . GLN A 1 97 ? -10.326 -4.274 14.058 1.00 94.25 97 GLN A N 1
ATOM 770 C CA . GLN A 1 97 ? -11.107 -3.391 13.189 1.00 94.25 97 GLN A CA 1
ATOM 771 C C . GLN A 1 97 ? -10.430 -3.202 11.825 1.00 94.25 97 GLN A C 1
ATOM 773 O O . GLN A 1 97 ? -11.060 -3.383 10.785 1.00 94.25 97 GLN A O 1
ATOM 778 N N . LEU A 1 98 ? -9.122 -2.924 11.814 1.00 95.50 98 LEU A N 1
ATOM 779 C CA . LEU A 1 98 ? -8.348 -2.804 10.577 1.00 95.50 98 LEU A CA 1
ATOM 780 C C . LEU A 1 98 ? -8.330 -4.109 9.778 1.00 95.50 98 LEU A C 1
ATOM 782 O O . LEU A 1 98 ? -8.490 -4.093 8.560 1.00 95.50 98 LEU A O 1
ATOM 786 N N . ALA A 1 99 ? -8.160 -5.245 10.450 1.00 95.81 99 ALA A N 1
ATOM 787 C CA . ALA A 1 99 ? -8.147 -6.549 9.808 1.00 95.81 99 ALA A CA 1
ATOM 788 C C . ALA A 1 99 ? -9.516 -6.903 9.201 1.00 95.81 99 ALA A C 1
ATOM 790 O O . ALA A 1 99 ? -9.564 -7.508 8.129 1.00 95.81 99 ALA A O 1
ATOM 791 N N . VAL A 1 100 ? -10.622 -6.484 9.827 1.00 95.00 100 VAL A N 1
ATOM 792 C CA . VAL A 1 100 ? -11.971 -6.599 9.251 1.00 95.00 100 VAL A CA 1
ATOM 793 C C . VAL A 1 100 ? -12.071 -5.781 7.963 1.00 95.00 100 VAL A C 1
ATOM 795 O O . VAL A 1 100 ? -12.443 -6.343 6.934 1.00 95.00 100 VAL A O 1
ATOM 798 N N . CYS A 1 101 ? -11.666 -4.509 7.967 1.00 94.19 101 CYS A N 1
ATOM 799 C CA . CYS A 1 101 ? -11.698 -3.668 6.764 1.00 94.19 101 CYS A CA 1
ATOM 800 C C . CYS A 1 101 ? -10.837 -4.238 5.628 1.00 94.19 101 CYS A C 1
ATOM 802 O O . CYS A 1 101 ? -11.286 -4.313 4.485 1.00 94.19 101 CYS A O 1
ATOM 804 N N . VAL A 1 102 ? -9.635 -4.735 5.945 1.00 94.44 102 VAL A N 1
ATOM 805 C CA . VAL A 1 102 ? -8.760 -5.414 4.974 1.00 94.44 102 VAL A CA 1
ATOM 806 C C . VAL A 1 102 ? -9.440 -6.657 4.394 1.00 94.44 102 VAL A C 1
ATOM 808 O O . VAL A 1 102 ? -9.380 -6.877 3.187 1.00 94.44 102 VAL A O 1
ATOM 811 N N . SER A 1 103 ? -10.129 -7.453 5.219 1.00 94.50 103 SER A N 1
ATOM 812 C CA . SER A 1 103 ? -10.883 -8.627 4.753 1.00 94.50 103 SER A CA 1
ATOM 813 C C . SER A 1 103 ? -12.026 -8.257 3.803 1.00 94.50 103 SER A C 1
ATOM 815 O O . SER A 1 103 ? -12.374 -9.055 2.932 1.00 94.50 103 SER A O 1
ATOM 817 N N . LYS A 1 104 ? -12.606 -7.062 3.965 1.00 92.56 104 LYS A N 1
ATOM 818 C CA . LYS A 1 104 ? -13.674 -6.528 3.109 1.00 92.56 104 LYS A CA 1
ATOM 819 C C . LYS A 1 104 ? -13.164 -5.780 1.877 1.00 92.56 104 LYS A C 1
ATOM 821 O O . LYS A 1 104 ? -13.947 -5.555 0.963 1.00 92.56 104 LYS A O 1
ATOM 826 N N . GLY A 1 105 ? -11.875 -5.442 1.827 1.00 91.62 105 GLY A N 1
ATOM 827 C CA . GLY A 1 105 ? -11.313 -4.601 0.770 1.00 91.62 105 GLY A CA 1
ATOM 828 C C . GLY A 1 105 ? -11.799 -3.152 0.847 1.00 91.62 105 GLY A C 1
ATOM 829 O O . GLY A 1 105 ? -11.906 -2.494 -0.182 1.00 91.62 105 GLY A O 1
ATOM 830 N N . GLU A 1 106 ? -12.121 -2.667 2.049 1.00 90.94 106 GLU A N 1
ATOM 831 C CA . GLU A 1 106 ? -12.646 -1.316 2.262 1.00 90.94 106 GLU A CA 1
ATOM 832 C C . GLU A 1 106 ? -11.530 -0.325 2.638 1.00 90.94 106 GLU A C 1
ATOM 834 O O . GLU A 1 106 ? -10.648 -0.664 3.438 1.00 90.94 106 GLU A O 1
ATOM 839 N N . PRO A 1 107 ? -11.556 0.912 2.104 1.00 90.31 107 PRO A N 1
ATOM 840 C CA . PRO A 1 107 ? -10.634 1.964 2.517 1.00 90.31 107 PRO A CA 1
ATOM 841 C C . PRO A 1 107 ? -10.922 2.410 3.957 1.00 90.31 107 PRO A C 1
ATOM 843 O O . PRO A 1 107 ? -12.075 2.517 4.372 1.00 90.31 107 PRO A O 1
ATOM 846 N N . VAL A 1 108 ? -9.866 2.710 4.719 1.00 91.19 108 VAL A N 1
ATOM 847 C CA . VAL A 1 108 ? -9.974 3.091 6.136 1.00 91.19 108 VAL A CA 1
ATOM 848 C C . VAL A 1 108 ? -9.400 4.479 6.375 1.00 91.19 108 VAL A C 1
ATOM 850 O O . VAL A 1 108 ? -8.259 4.757 6.011 1.00 91.19 108 VAL A O 1
ATOM 853 N N . LEU A 1 109 ? -10.168 5.317 7.074 1.00 91.00 109 LEU A N 1
ATOM 854 C CA . LEU A 1 109 ? -9.714 6.596 7.614 1.00 91.00 109 LEU A CA 1
ATOM 855 C C . LEU A 1 109 ? -9.602 6.502 9.141 1.00 91.00 109 LEU A C 1
ATOM 857 O O . LEU A 1 109 ? -10.594 6.264 9.828 1.00 91.00 109 LEU A O 1
ATOM 861 N N . LEU A 1 110 ? -8.398 6.714 9.679 1.00 91.38 110 LEU A N 1
ATOM 862 C CA . LEU A 1 110 ? -8.151 6.731 11.122 1.00 91.38 110 LEU A CA 1
ATOM 863 C C . LEU A 1 110 ? -7.920 8.161 11.616 1.00 91.38 110 LEU A C 1
ATOM 865 O O . LEU A 1 110 ? -6.916 8.785 11.277 1.00 91.38 110 LEU A O 1
ATOM 869 N N . VAL A 1 111 ? -8.806 8.652 12.483 1.00 88.94 111 VAL A N 1
ATOM 870 C CA . VAL A 1 111 ? -8.723 10.000 13.069 1.00 88.94 111 VAL A CA 1
ATOM 871 C C . VAL A 1 111 ? -8.415 9.907 14.563 1.00 88.94 111 VAL A C 1
ATOM 873 O O . VAL A 1 111 ? -8.962 9.069 15.274 1.00 88.94 111 VAL A O 1
ATOM 876 N N . GLY A 1 112 ? -7.524 10.767 15.054 1.00 87.69 112 GLY A N 1
ATOM 877 C CA . GLY A 1 112 ? -7.217 10.895 16.480 1.00 87.69 112 GLY A CA 1
ATOM 878 C C . GLY A 1 112 ? -5.891 11.606 16.721 1.00 87.69 112 GLY A C 1
ATOM 879 O O . GLY A 1 112 ? -5.109 11.781 15.787 1.00 87.69 112 GLY A O 1
ATOM 880 N N . GLU A 1 113 ? -5.596 11.944 17.974 1.00 85.12 113 GLU A N 1
ATOM 881 C CA . GLU A 1 113 ? -4.363 12.641 18.373 1.00 85.12 113 GLU A CA 1
ATOM 882 C C . GLU A 1 113 ? -3.093 11.926 17.896 1.00 85.12 113 GLU A C 1
ATOM 884 O O . GLU A 1 113 ? -3.042 10.691 17.809 1.00 85.12 113 GLU A O 1
ATOM 889 N N . THR A 1 114 ? -2.053 12.689 17.567 1.00 84.75 114 THR A N 1
ATOM 890 C CA . THR A 1 114 ? -0.749 12.139 17.181 1.00 84.75 114 THR A CA 1
ATOM 891 C C . THR A 1 114 ? -0.140 11.337 18.338 1.00 84.75 114 THR A C 1
ATOM 893 O O . THR A 1 114 ? -0.470 11.529 19.504 1.00 84.75 114 THR A O 1
ATOM 896 N N . GLY A 1 115 ? 0.693 10.342 18.024 1.00 81.31 115 GLY A N 1
ATOM 897 C CA . GLY A 1 115 ? 1.326 9.498 19.050 1.00 81.31 115 GLY A CA 1
ATOM 898 C C . GLY A 1 115 ? 0.440 8.409 19.678 1.00 81.31 115 GLY A C 1
ATOM 899 O O . GLY A 1 115 ? 0.942 7.597 20.445 1.00 81.31 115 GLY A O 1
ATOM 900 N N . THR A 1 116 ? -0.838 8.292 19.303 1.00 85.25 116 THR A N 1
ATOM 901 C CA . THR A 1 116 ? -1.750 7.227 19.790 1.00 85.25 116 THR A CA 1
ATOM 902 C C . THR A 1 116 ? -1.508 5.836 19.177 1.00 85.25 116 THR A C 1
ATOM 904 O O . THR A 1 116 ? -2.242 4.893 19.460 1.00 85.25 116 THR A O 1
ATOM 907 N N . GLY A 1 117 ? -0.488 5.680 18.325 1.00 87.50 117 GLY A N 1
ATOM 908 C CA . GLY A 1 117 ? -0.115 4.389 17.735 1.00 87.50 117 GLY A CA 1
ATOM 909 C C . GLY A 1 117 ? -0.901 3.980 16.484 1.00 87.50 117 GLY A C 1
ATOM 910 O O . GLY A 1 117 ? -0.764 2.838 16.053 1.00 87.50 117 GLY A O 1
ATOM 911 N N . LYS A 1 118 ? -1.684 4.877 15.865 1.00 91.88 118 LYS A N 1
ATOM 912 C CA . LYS A 1 118 ? -2.435 4.608 14.6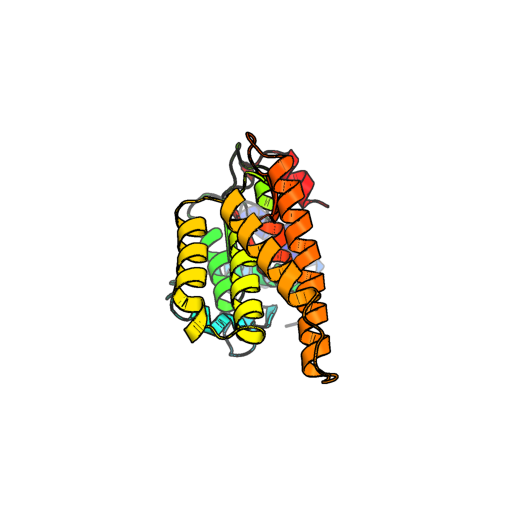16 1.00 91.88 118 LYS A CA 1
ATOM 913 C C . LYS A 1 118 ? -1.524 4.094 13.492 1.00 91.88 118 LYS A C 1
ATOM 915 O O . LYS A 1 118 ? -1.675 2.958 13.047 1.00 91.88 118 LYS A O 1
ATOM 920 N N . THR A 1 119 ? -0.524 4.891 13.111 1.00 91.12 119 THR A N 1
ATOM 921 C CA . THR A 1 119 ? 0.472 4.560 12.076 1.00 91.12 119 THR A CA 1
ATOM 922 C C . THR A 1 119 ? 1.212 3.265 12.415 1.00 91.12 119 THR A C 1
ATOM 924 O O . THR A 1 119 ? 1.315 2.367 11.581 1.00 91.12 119 THR A O 1
ATOM 927 N N . SER A 1 120 ? 1.644 3.114 13.671 1.00 91.62 120 SER A N 1
ATOM 928 C CA . SER A 1 120 ? 2.336 1.912 14.152 1.00 91.62 120 SER A CA 1
ATOM 929 C C . SER A 1 120 ? 1.467 0.655 14.061 1.00 91.62 120 SER A C 1
ATOM 931 O O . SER A 1 120 ? 1.979 -0.425 13.782 1.00 91.62 120 SER A O 1
ATOM 933 N N . THR A 1 121 ? 0.154 0.783 14.265 1.00 93.88 121 THR A N 1
ATOM 934 C CA . THR A 1 121 ? -0.794 -0.335 14.186 1.00 93.88 121 THR A CA 1
ATOM 935 C C . THR A 1 121 ? -0.997 -0.800 12.745 1.00 93.88 121 THR A C 1
ATOM 937 O O . THR A 1 121 ? -0.973 -2.002 12.485 1.00 93.88 121 THR A O 1
ATOM 940 N N . VAL A 1 122 ? -1.114 0.134 11.795 1.00 94.44 122 VAL A N 1
ATOM 941 C CA . VAL A 1 122 ? -1.203 -0.181 10.356 1.00 94.44 122 VAL A CA 1
ATOM 942 C C . VAL A 1 122 ? 0.088 -0.835 9.859 1.00 94.44 122 VAL A C 1
ATOM 944 O O . VAL A 1 122 ? 0.042 -1.869 9.193 1.00 94.44 122 VAL A O 1
ATOM 947 N N . GLN A 1 123 ? 1.246 -0.278 10.231 1.00 92.50 123 GLN A N 1
ATOM 948 C CA . GLN A 1 123 ? 2.561 -0.846 9.915 1.00 92.50 123 GLN A CA 1
ATOM 949 C C . GLN A 1 123 ? 2.713 -2.265 10.464 1.00 92.50 123 GLN A C 1
ATOM 951 O O . GLN A 1 123 ? 3.148 -3.166 9.745 1.00 92.50 123 GLN A O 1
ATOM 956 N N . TYR A 1 124 ? 2.308 -2.478 11.717 1.00 92.69 124 TYR A N 1
ATOM 957 C CA . TYR A 1 124 ? 2.353 -3.792 12.340 1.00 92.69 124 TYR A CA 1
ATOM 958 C C . TYR A 1 124 ? 1.451 -4.799 11.618 1.00 92.69 124 TYR A C 1
ATOM 960 O O . TYR A 1 124 ? 1.917 -5.891 11.302 1.00 92.69 124 TYR A O 1
ATOM 968 N N . LEU A 1 125 ? 0.203 -4.433 11.292 1.00 93.88 125 LEU A N 1
ATOM 969 C CA . LEU A 1 125 ? -0.725 -5.306 10.566 1.00 93.88 125 LEU A CA 1
ATOM 970 C C . LEU A 1 125 ? -0.199 -5.680 9.167 1.00 93.88 125 LEU A C 1
ATOM 972 O O . LEU A 1 125 ? -0.262 -6.847 8.770 1.00 93.88 125 LEU A O 1
ATOM 976 N N . ALA A 1 126 ? 0.366 -4.721 8.430 1.00 92.75 126 ALA A N 1
ATOM 977 C CA . ALA A 1 126 ? 0.986 -4.981 7.130 1.00 92.75 126 ALA A CA 1
ATOM 978 C C . ALA A 1 126 ? 2.162 -5.964 7.257 1.00 92.75 126 ALA A C 1
ATOM 980 O O . ALA A 1 126 ? 2.245 -6.948 6.520 1.00 92.75 126 ALA A O 1
ATOM 981 N N . HIS A 1 127 ? 3.017 -5.757 8.263 1.00 90.12 127 HIS A N 1
ATOM 982 C CA . HIS A 1 127 ? 4.165 -6.616 8.537 1.00 90.12 127 HIS A CA 1
ATOM 983 C C . HIS A 1 127 ? 3.750 -8.059 8.860 1.00 90.12 127 HIS A C 1
ATOM 985 O O . HIS A 1 127 ? 4.249 -9.003 8.246 1.00 90.12 127 HIS A O 1
ATOM 991 N N . ILE A 1 128 ? 2.803 -8.259 9.782 1.00 90.00 128 ILE A N 1
ATOM 992 C CA . ILE A 1 128 ? 2.373 -9.612 10.170 1.00 90.00 128 ILE A CA 1
ATOM 993 C C . ILE A 1 128 ? 1.589 -10.321 9.056 1.00 90.00 128 ILE A C 1
ATOM 995 O O . ILE A 1 128 ? 1.676 -11.543 8.950 1.00 90.00 128 ILE A O 1
ATOM 999 N N . THR A 1 129 ? 0.889 -9.593 8.178 1.00 91.38 129 THR A N 1
ATOM 1000 C CA . THR A 1 129 ? 0.225 -10.174 6.992 1.00 91.38 129 THR A CA 1
ATOM 1001 C C . THR A 1 129 ? 1.176 -10.407 5.810 1.00 91.38 129 THR A C 1
ATOM 1003 O O . THR A 1 129 ? 0.821 -11.125 4.875 1.00 91.38 129 THR A O 1
ATOM 1006 N N . GLY A 1 130 ? 2.399 -9.870 5.860 1.00 89.19 130 GLY A N 1
ATOM 1007 C CA . GLY A 1 130 ? 3.405 -10.019 4.806 1.00 89.19 130 GLY A CA 1
ATOM 1008 C C . GLY A 1 130 ? 3.178 -9.110 3.598 1.00 89.19 130 GLY A C 1
ATOM 1009 O O . GLY A 1 130 ? 3.674 -9.416 2.518 1.00 89.19 130 GLY A O 1
ATOM 1010 N N . HIS A 1 131 ? 2.422 -8.022 3.756 1.00 89.56 131 HIS A N 1
ATOM 1011 C CA . HIS A 1 131 ? 2.244 -7.021 2.708 1.00 89.56 131 HIS A CA 1
ATOM 1012 C C . HIS A 1 131 ? 3.275 -5.910 2.860 1.00 89.56 131 HIS A C 1
ATOM 1014 O O . HIS A 1 131 ? 3.467 -5.351 3.944 1.00 89.56 131 HIS A O 1
ATOM 1020 N N . ARG A 1 132 ? 3.898 -5.519 1.749 1.00 90.00 132 ARG A N 1
ATOM 1021 C CA . ARG A 1 132 ? 4.671 -4.281 1.713 1.00 90.00 132 ARG A CA 1
ATOM 1022 C C . ARG A 1 132 ? 3.748 -3.070 1.878 1.00 90.00 132 ARG A C 1
ATOM 1024 O O . ARG A 1 132 ? 2.786 -2.920 1.130 1.00 90.00 132 ARG A O 1
ATOM 1031 N N . LEU A 1 133 ? 4.076 -2.200 2.832 1.00 91.94 133 LEU A N 1
ATOM 1032 C CA . LEU A 1 133 ? 3.378 -0.938 3.077 1.00 91.94 133 LEU A CA 1
ATOM 1033 C C . LEU A 1 133 ? 4.191 0.236 2.525 1.00 91.94 133 LEU A C 1
ATOM 1035 O O . LEU A 1 133 ? 5.350 0.421 2.899 1.00 91.94 133 LEU A O 1
ATOM 1039 N N . ARG A 1 134 ? 3.575 1.057 1.674 1.00 92.19 134 ARG A N 1
ATOM 1040 C CA . ARG A 1 134 ? 4.117 2.350 1.249 1.00 92.19 134 ARG A CA 1
ATOM 1041 C C . ARG A 1 134 ? 3.479 3.463 2.056 1.00 92.19 134 ARG A C 1
ATOM 1043 O O . ARG A 1 134 ? 2.277 3.680 1.960 1.00 92.19 134 ARG A O 1
ATOM 1050 N N . VAL A 1 135 ? 4.295 4.170 2.824 1.00 91.62 135 VAL A N 1
ATOM 1051 C CA . VAL A 1 135 ? 3.861 5.359 3.556 1.00 91.62 135 VAL A CA 1
ATOM 1052 C C . VAL A 1 135 ? 4.140 6.583 2.691 1.00 91.62 135 VAL A C 1
ATOM 1054 O O . VAL A 1 135 ? 5.275 6.781 2.257 1.00 91.62 135 VAL A O 1
ATOM 1057 N N . VAL A 1 136 ? 3.110 7.381 2.434 1.00 90.38 136 VAL A N 1
ATOM 1058 C CA . VAL A 1 136 ? 3.205 8.680 1.767 1.00 90.38 136 VAL A CA 1
ATOM 1059 C C . VAL A 1 136 ? 2.753 9.724 2.774 1.00 90.38 136 VAL A C 1
ATOM 1061 O O . VAL A 1 136 ? 1.609 9.680 3.219 1.00 90.38 136 VAL A O 1
ATOM 1064 N N . ASN A 1 137 ? 3.653 10.629 3.158 1.00 89.75 137 ASN A N 1
ATOM 1065 C CA . ASN A 1 137 ? 3.279 11.734 4.032 1.00 89.75 137 ASN A CA 1
ATOM 1066 C C . ASN A 1 137 ? 2.679 12.863 3.196 1.00 89.75 137 ASN A C 1
ATOM 1068 O O . ASN A 1 137 ? 3.338 13.344 2.272 1.00 89.75 137 ASN A O 1
ATOM 1072 N N . MET A 1 138 ? 1.456 13.270 3.517 1.00 89.81 138 MET A N 1
ATOM 1073 C CA . MET A 1 138 ? 0.746 14.314 2.791 1.00 89.81 138 MET A CA 1
ATOM 1074 C C . MET A 1 138 ? 1.036 15.689 3.389 1.00 89.81 138 MET A C 1
ATOM 1076 O O . MET A 1 138 ? 1.238 15.853 4.587 1.00 89.81 138 MET A O 1
ATOM 1080 N N . ASN A 1 139 ? 1.046 16.710 2.541 1.00 87.00 139 ASN A N 1
ATOM 1081 C CA . ASN A 1 139 ? 1.154 18.106 2.944 1.00 87.00 139 ASN A CA 1
ATOM 1082 C C . ASN A 1 139 ? 0.451 19.013 1.919 1.00 87.00 139 ASN A C 1
ATOM 1084 O O . ASN A 1 139 ? 0.006 18.552 0.868 1.00 87.00 139 ASN A O 1
ATOM 1088 N N . GLN A 1 140 ? 0.404 20.320 2.194 1.00 83.12 140 GLN A N 1
ATOM 1089 C CA . GLN A 1 140 ? -0.246 21.301 1.310 1.00 83.12 140 GLN A CA 1
ATOM 1090 C C . GLN A 1 140 ? 0.423 21.446 -0.068 1.00 83.12 140 GLN A C 1
ATOM 1092 O O . GLN A 1 140 ? -0.171 22.021 -0.973 1.00 83.12 140 GLN A O 1
ATOM 1097 N N . GLN A 1 141 ? 1.659 20.966 -0.225 1.00 81.19 141 GLN A N 1
ATOM 1098 C CA . GLN A 1 141 ? 2.415 20.998 -1.482 1.00 81.19 141 GLN A CA 1
ATOM 1099 C C . GLN A 1 141 ? 2.420 19.644 -2.200 1.00 81.19 141 GLN A C 1
ATOM 1101 O O . GLN A 1 141 ? 3.057 19.517 -3.243 1.00 81.19 141 GLN A O 1
ATOM 1106 N N . SER A 1 142 ? 1.763 18.626 -1.637 1.00 83.81 142 SER A N 1
ATOM 1107 C CA . SER A 1 142 ? 1.654 17.318 -2.269 1.00 83.81 142 SER A CA 1
ATOM 1108 C C . SER A 1 142 ? 0.889 17.480 -3.568 1.00 83.81 142 SER A C 1
ATOM 1110 O O . SER A 1 142 ? -0.134 18.156 -3.603 1.00 83.81 142 SER A O 1
ATOM 1112 N N . ASP A 1 143 ? 1.389 16.871 -4.633 1.00 82.44 143 ASP A N 1
ATOM 1113 C CA . ASP A 1 143 ? 0.762 16.960 -5.943 1.00 82.44 143 ASP A CA 1
ATOM 1114 C C . ASP A 1 143 ? 0.116 15.617 -6.305 1.00 82.44 143 ASP A C 1
ATOM 1116 O O . ASP A 1 143 ? 0.636 14.536 -6.013 1.00 82.44 143 ASP A O 1
ATOM 1120 N N . THR A 1 144 ? -1.008 15.677 -7.012 1.00 83.12 144 THR A N 1
ATOM 1121 C CA . THR A 1 144 ? -1.633 14.531 -7.688 1.00 83.12 144 THR A CA 1
ATOM 1122 C C . THR A 1 144 ? -0.631 13.753 -8.549 1.00 83.12 144 THR A C 1
ATOM 1124 O O . THR A 1 144 ? -0.667 12.518 -8.590 1.00 83.12 144 THR A O 1
ATOM 1127 N N . ALA A 1 145 ? 0.332 14.455 -9.159 1.00 83.38 145 ALA A N 1
ATOM 1128 C CA . ALA A 1 145 ? 1.402 13.864 -9.954 1.00 83.38 145 ALA A CA 1
ATOM 1129 C C . ALA A 1 145 ? 2.354 12.961 -9.142 1.00 83.38 145 ALA A C 1
ATOM 1131 O O . ALA A 1 145 ? 3.011 12.093 -9.721 1.00 83.38 145 ALA A O 1
ATOM 1132 N N . ASP A 1 146 ? 2.441 13.122 -7.817 1.00 82.75 146 ASP A N 1
ATOM 1133 C CA . ASP A 1 146 ? 3.248 12.253 -6.948 1.00 82.75 146 ASP A CA 1
ATOM 1134 C C . ASP A 1 146 ? 2.539 10.932 -6.622 1.00 82.75 146 ASP A C 1
ATOM 1136 O O . ASP A 1 146 ? 3.184 9.884 -6.468 1.00 82.75 146 ASP A O 1
ATOM 1140 N N . LEU A 1 147 ? 1.205 10.958 -6.564 1.00 86.06 147 LEU A N 1
ATOM 1141 C CA . LEU A 1 147 ? 0.381 9.786 -6.284 1.00 86.06 147 LEU A CA 1
ATOM 1142 C C . LEU A 1 147 ? 0.088 8.981 -7.549 1.00 86.06 147 LEU A C 1
ATOM 1144 O O . LEU A 1 147 ? 0.419 7.796 -7.607 1.00 86.06 147 LEU A O 1
ATOM 1148 N N . LEU A 1 148 ? -0.497 9.604 -8.569 1.00 86.44 148 LEU A N 1
ATOM 1149 C CA . LEU A 1 148 ? -0.927 8.919 -9.793 1.00 86.44 148 LEU A CA 1
ATOM 1150 C C . LEU A 1 148 ? 0.195 8.834 -10.830 1.00 86.44 148 LEU A C 1
ATOM 1152 O O . LEU A 1 148 ? 0.336 7.839 -11.543 1.00 86.44 148 LEU A O 1
ATOM 1156 N N . GLY A 1 149 ? 1.055 9.845 -10.848 1.00 88.50 149 GLY A N 1
ATOM 1157 C CA . GLY A 1 149 ? 2.114 9.995 -11.830 1.00 88.50 149 GLY A CA 1
ATOM 1158 C C . GLY A 1 149 ? 1.879 11.198 -12.723 1.00 88.50 149 GLY A C 1
ATOM 1159 O O . GLY A 1 149 ? 0.778 11.732 -12.827 1.00 88.50 149 GLY A O 1
ATOM 1160 N N . GLY A 1 150 ? 2.941 11.6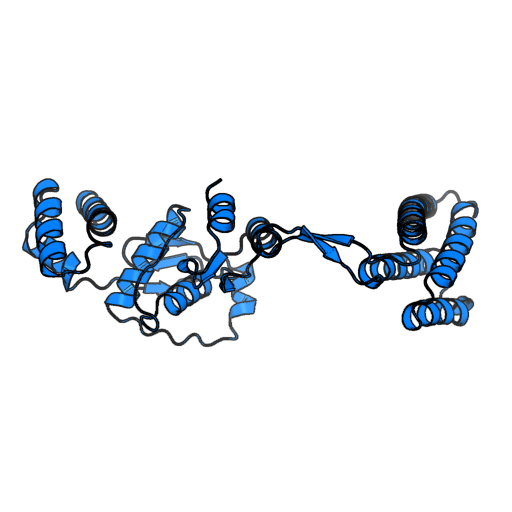30 -13.382 1.00 86.62 150 GLY A N 1
ATOM 1161 C CA . GLY A 1 150 ? 2.905 12.799 -14.244 1.00 86.62 150 GLY A CA 1
ATOM 1162 C C . GLY A 1 150 ? 4.151 12.894 -15.102 1.00 86.62 150 GLY A C 1
ATOM 1163 O O . GLY A 1 150 ? 5.126 12.163 -14.909 1.00 86.62 150 GLY A O 1
ATOM 1164 N N . TYR A 1 151 ? 4.122 13.804 -16.070 1.00 83.94 151 TYR A N 1
ATOM 1165 C CA . TYR A 1 151 ? 5.295 14.099 -16.879 1.00 83.94 151 TYR A CA 1
ATOM 1166 C C . TYR A 1 151 ? 6.291 14.902 -16.046 1.00 83.94 151 TYR A C 1
ATOM 1168 O O . TYR A 1 151 ? 6.056 16.065 -15.730 1.00 83.94 151 TYR A O 1
ATOM 1176 N N . LYS A 1 152 ? 7.408 14.267 -15.688 1.00 79.19 152 LYS A N 1
ATOM 1177 C CA . LYS A 1 152 ? 8.486 14.881 -14.907 1.00 79.19 152 LYS A CA 1
ATOM 1178 C C . LYS A 1 152 ? 9.742 15.027 -15.761 1.00 79.19 152 LYS A C 1
ATOM 1180 O O . LYS A 1 152 ? 9.954 14.206 -16.661 1.00 79.19 152 LYS A O 1
ATOM 1185 N N . PRO A 1 153 ? 10.583 16.042 -15.491 1.00 79.00 153 PRO A N 1
ATOM 1186 C CA . PRO A 1 153 ? 11.879 16.139 -16.132 1.00 79.00 153 PRO A CA 1
ATOM 1187 C C . PRO A 1 153 ? 12.729 14.924 -15.735 1.00 79.00 153 PRO A C 1
ATOM 1189 O O . PRO A 1 153 ? 12.893 14.625 -14.553 1.00 79.00 153 PRO A O 1
ATOM 1192 N N . VAL A 1 154 ? 13.255 14.210 -16.723 1.00 75.38 154 VAL A N 1
ATOM 1193 C CA . VAL A 1 154 ? 14.045 12.991 -16.545 1.00 75.38 154 VAL A CA 1
ATOM 1194 C C . VAL A 1 154 ? 15.471 13.178 -17.044 1.00 75.38 154 VAL A C 1
ATOM 1196 O O . VAL A 1 154 ? 15.721 13.859 -18.039 1.00 75.38 154 VAL A O 1
ATOM 1199 N N . ASP A 1 155 ? 16.431 12.548 -16.358 1.00 76.81 155 ASP A N 1
ATOM 1200 C CA . ASP A 1 155 ? 17.816 12.501 -16.831 1.00 76.81 155 ASP A CA 1
ATOM 1201 C C . A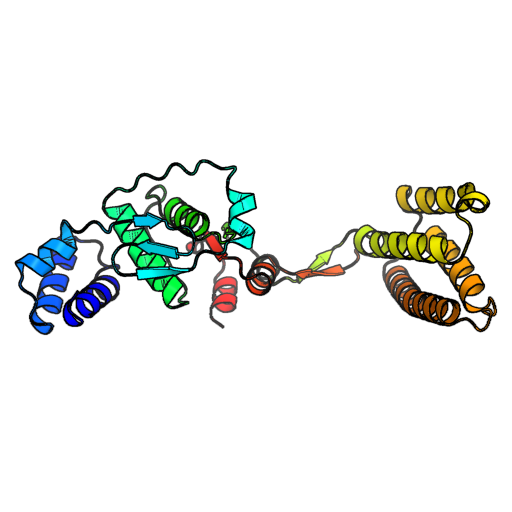SP A 1 155 ? 17.853 11.739 -18.165 1.00 76.81 155 ASP A C 1
ATOM 1203 O O . ASP A 1 155 ? 17.268 10.659 -18.297 1.00 76.81 155 ASP A O 1
ATOM 1207 N N . HIS A 1 156 ? 18.604 12.265 -19.132 1.00 76.94 156 HIS A N 1
ATOM 1208 C CA . HIS A 1 156 ? 18.915 11.601 -20.396 1.00 76.94 156 HIS A CA 1
ATOM 1209 C C . HIS A 1 156 ? 19.370 10.143 -20.185 1.00 76.94 156 HIS A C 1
ATOM 1211 O O . HIS A 1 156 ? 19.123 9.292 -21.039 1.00 76.94 156 HIS A O 1
ATOM 1217 N N . LYS A 1 157 ? 19.979 9.814 -19.034 1.00 77.88 157 LYS A N 1
ATOM 1218 C CA . LYS A 1 157 ? 20.322 8.432 -18.654 1.00 77.88 157 LYS A CA 1
ATOM 1219 C C . LYS A 1 157 ? 19.152 7.448 -18.733 1.00 77.88 157 LYS A C 1
ATOM 1221 O O . LYS A 1 157 ? 19.397 6.305 -19.093 1.00 77.88 157 LYS A O 1
ATOM 1226 N N . LEU A 1 158 ? 17.913 7.849 -18.439 1.00 76.44 158 LEU A N 1
ATOM 1227 C CA . LEU A 1 158 ? 16.755 6.946 -18.523 1.00 76.44 158 LEU A CA 1
ATOM 1228 C C . LEU A 1 158 ? 16.453 6.506 -19.962 1.00 76.44 158 LEU A C 1
ATOM 1230 O O . LEU A 1 158 ? 15.909 5.426 -20.167 1.00 76.44 158 LEU A O 1
ATOM 1234 N N . ILE A 1 159 ? 16.862 7.300 -20.952 1.00 79.56 159 ILE A N 1
ATOM 1235 C CA . ILE A 1 159 ? 16.770 6.946 -22.371 1.00 79.56 159 ILE A CA 1
ATOM 1236 C C . ILE A 1 159 ? 18.020 6.166 -22.792 1.00 79.56 159 ILE A C 1
ATOM 1238 O O . ILE A 1 159 ? 17.927 5.096 -23.392 1.00 79.56 159 ILE A O 1
ATOM 1242 N N . TRP A 1 160 ? 19.209 6.680 -22.460 1.00 85.19 160 TRP A N 1
ATOM 1243 C CA . TRP A 1 160 ? 20.471 6.148 -22.986 1.00 85.19 160 TRP A CA 1
ATOM 1244 C C . TRP A 1 160 ? 20.971 4.886 -22.300 1.00 85.19 160 TRP A C 1
ATOM 1246 O O . TRP A 1 160 ? 21.655 4.099 -22.947 1.00 85.19 160 TRP A O 1
ATOM 1256 N N . LEU A 1 161 ? 20.681 4.684 -21.014 1.00 85.94 161 LEU A N 1
ATOM 1257 C CA . LEU A 1 161 ? 21.121 3.499 -20.280 1.00 85.94 161 LEU A CA 1
ATOM 1258 C C . LEU A 1 161 ? 20.512 2.211 -20.851 1.00 85.94 161 LEU A C 1
ATOM 1260 O O . LEU A 1 161 ? 21.300 1.368 -21.282 1.00 85.94 161 LEU A O 1
ATOM 1264 N N . PRO A 1 162 ? 19.171 2.061 -20.944 1.00 88.88 162 PRO A N 1
ATOM 1265 C CA . PRO A 1 162 ? 18.586 0.844 -21.504 1.00 88.88 162 PRO A CA 1
ATOM 1266 C C . PRO A 1 162 ? 18.967 0.656 -22.977 1.00 88.88 162 PRO A C 1
ATOM 1268 O O . PRO A 1 162 ? 19.161 -0.470 -23.429 1.00 88.88 162 PRO A O 1
ATOM 1271 N N . LEU A 1 163 ? 19.133 1.752 -23.728 1.00 89.31 163 LEU A N 1
ATOM 1272 C CA . LEU A 1 163 ? 19.573 1.703 -25.122 1.00 89.31 163 LEU A CA 1
ATOM 1273 C C . LEU A 1 163 ? 21.023 1.206 -25.247 1.00 89.31 163 LEU A C 1
ATOM 1275 O O . LEU A 1 163 ? 21.320 0.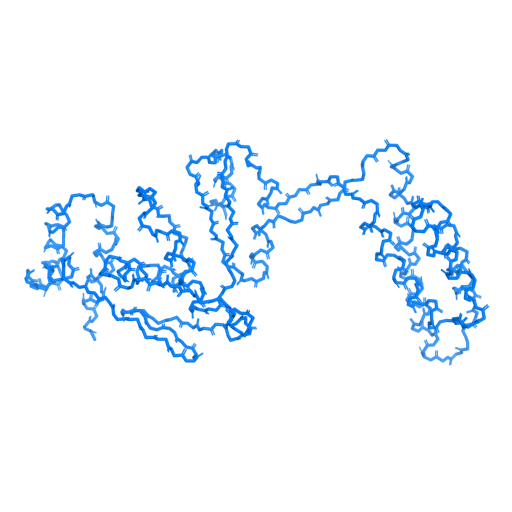383 -26.110 1.00 89.31 163 LEU A O 1
ATOM 1279 N N . ARG A 1 164 ? 21.924 1.663 -24.368 1.00 91.44 164 ARG A N 1
ATOM 1280 C CA . ARG A 1 164 ? 23.322 1.213 -24.318 1.00 91.44 164 ARG A CA 1
ATOM 1281 C C . ARG A 1 164 ? 23.433 -0.245 -23.898 1.00 91.44 164 ARG A C 1
ATOM 1283 O O . ARG A 1 164 ? 24.183 -0.982 -24.525 1.00 91.44 164 ARG A O 1
ATOM 1290 N N . GLU A 1 165 ? 22.714 -0.653 -22.860 1.00 90.44 165 GLU A N 1
ATOM 1291 C CA . GLU A 1 165 ? 22.746 -2.035 -22.371 1.00 90.44 165 GLU A CA 1
ATOM 1292 C C . GLU A 1 165 ? 22.226 -3.005 -23.433 1.00 90.44 165 GLU A C 1
ATOM 1294 O O . GLU A 1 165 ? 22.918 -3.966 -23.769 1.00 90.44 165 GLU A O 1
ATOM 1299 N N . ALA A 1 166 ? 21.084 -2.691 -24.055 1.00 89.94 166 ALA A N 1
ATOM 1300 C CA . ALA A 1 166 ? 20.552 -3.475 -25.166 1.00 89.94 166 ALA A CA 1
ATOM 1301 C C . ALA A 1 166 ? 21.521 -3.517 -26.361 1.00 89.94 166 ALA A C 1
ATOM 1303 O O . ALA A 1 166 ? 21.709 -4.570 -26.967 1.00 89.94 166 ALA A O 1
ATOM 1304 N N . PHE A 1 167 ? 22.180 -2.398 -26.686 1.00 92.81 167 PHE A N 1
ATOM 1305 C CA . PHE A 1 167 ? 23.203 -2.366 -27.730 1.00 92.81 167 PHE A CA 1
ATOM 1306 C C . PHE A 1 167 ? 24.384 -3.285 -27.411 1.00 92.81 167 PHE A C 1
ATOM 1308 O O . PHE A 1 167 ? 24.789 -4.070 -28.262 1.00 92.81 167 PHE A O 1
ATOM 1315 N N . GLU A 1 168 ? 24.952 -3.195 -26.206 1.00 89.81 168 GLU A N 1
ATOM 1316 C CA . GLU A 1 168 ? 26.101 -4.007 -25.786 1.00 89.81 168 GLU A CA 1
ATOM 1317 C C . GLU A 1 168 ? 25.761 -5.505 -25.777 1.00 89.81 168 GLU A C 1
ATOM 1319 O O . GLU A 1 168 ? 26.601 -6.333 -26.147 1.00 89.81 168 GLU A O 1
ATOM 1324 N N . GLU A 1 169 ? 24.527 -5.851 -25.405 1.00 89.81 169 GLU A N 1
ATOM 1325 C CA . GLU A 1 169 ? 24.008 -7.214 -25.457 1.00 89.81 169 GLU A CA 1
ATOM 1326 C C . GLU A 1 169 ? 23.868 -7.724 -26.901 1.00 89.81 169 GLU A C 1
ATOM 1328 O O . GLU A 1 169 ? 24.403 -8.783 -27.234 1.00 89.81 169 GLU A O 1
ATOM 1333 N N . LEU A 1 170 ? 23.223 -6.966 -27.793 1.00 88.62 170 LEU A N 1
ATOM 1334 C CA . LEU A 1 170 ? 23.075 -7.354 -29.203 1.00 88.62 170 LEU A CA 1
ATOM 1335 C C . LEU A 1 170 ? 24.421 -7.387 -29.934 1.00 88.62 170 LEU A C 1
ATOM 1337 O O . LEU A 1 170 ? 24.689 -8.285 -30.740 1.00 88.62 170 LEU A O 1
ATOM 1341 N N . PHE A 1 171 ? 25.312 -6.449 -29.614 1.00 89.06 171 PHE A N 1
ATOM 1342 C CA . PHE A 1 171 ? 26.667 -6.407 -30.143 1.00 89.06 171 PHE A CA 1
ATOM 1343 C C . PHE A 1 171 ? 27.443 -7.666 -29.765 1.00 89.06 171 PHE A C 1
ATOM 1345 O O . PHE A 1 171 ? 28.077 -8.265 -30.628 1.00 89.06 171 PHE A O 1
ATOM 1352 N N . ALA A 1 172 ? 27.347 -8.107 -28.506 1.00 86.94 172 ALA A N 1
ATOM 1353 C CA . ALA A 1 172 ? 27.960 -9.343 -28.022 1.00 86.94 172 ALA A CA 1
ATOM 1354 C C . ALA A 1 172 ? 27.539 -10.585 -28.813 1.00 86.94 172 ALA A C 1
ATOM 1356 O O . ALA A 1 172 ? 28.346 -11.491 -29.006 1.00 86.94 172 ALA A O 1
ATOM 1357 N N . GLN A 1 173 ? 26.266 -10.624 -29.215 1.00 85.38 173 GLN A N 1
ATOM 1358 C CA . GLN A 1 173 ? 25.660 -11.739 -29.942 1.00 85.38 173 GLN A CA 1
ATOM 1359 C C . GLN A 1 173 ? 26.030 -11.722 -31.436 1.00 85.38 173 GLN A C 1
ATOM 1361 O O . GLN A 1 173 ? 25.974 -12.758 -32.091 1.00 85.38 173 GLN A O 1
ATOM 1366 N N . THR A 1 174 ? 26.449 -10.569 -31.975 1.00 84.06 174 THR A N 1
ATOM 1367 C CA . THR A 1 174 ? 26.645 -10.356 -33.426 1.00 84.06 174 THR A CA 1
ATOM 1368 C C . THR A 1 174 ? 28.115 -10.187 -33.828 1.00 84.06 174 THR A C 1
ATOM 1370 O O . THR A 1 174 ? 28.520 -10.553 -34.938 1.00 84.06 174 THR A O 1
ATOM 1373 N N . PHE A 1 175 ? 28.930 -9.625 -32.935 1.00 84.06 175 PHE A N 1
ATOM 1374 C CA . PHE A 1 175 ? 30.327 -9.273 -33.165 1.00 84.06 175 PHE A CA 1
ATOM 1375 C C . PHE A 1 175 ? 31.205 -9.726 -31.992 1.00 84.06 175 PHE A C 1
ATOM 1377 O O . PHE A 1 175 ? 30.798 -9.739 -30.831 1.00 84.06 175 PHE A O 1
ATOM 1384 N N . SER A 1 176 ? 32.463 -10.072 -32.277 1.00 82.81 176 SER A N 1
ATOM 1385 C CA . SER A 1 176 ? 33.402 -10.498 -31.235 1.00 82.81 176 SER A CA 1
ATOM 1386 C C . SER A 1 176 ? 33.773 -9.334 -30.311 1.00 82.81 176 SER A C 1
ATOM 1388 O O . SER A 1 176 ? 34.389 -8.357 -30.750 1.00 82.81 176 SER A O 1
ATOM 1390 N N . LYS A 1 177 ? 33.475 -9.461 -29.008 1.00 79.75 177 LYS A N 1
ATOM 1391 C CA . LYS A 1 177 ? 33.876 -8.473 -27.985 1.00 79.75 177 LYS A CA 1
ATOM 1392 C C . LYS A 1 177 ? 35.391 -8.291 -27.900 1.00 79.75 177 LYS A C 1
ATOM 1394 O O . LYS A 1 177 ? 35.855 -7.176 -27.695 1.00 79.75 177 LYS A O 1
ATOM 1399 N N . LYS A 1 178 ? 36.162 -9.374 -28.066 1.00 79.38 178 LYS A N 1
ATOM 1400 C CA . LYS A 1 178 ? 37.629 -9.349 -27.927 1.00 79.38 178 LYS A CA 1
ATOM 1401 C C . LYS A 1 178 ? 38.292 -8.485 -29.002 1.00 79.38 178 LYS A C 1
ATOM 1403 O O . LYS A 1 178 ? 39.219 -7.750 -28.697 1.00 79.38 178 LYS A O 1
ATOM 1408 N N . GLN A 1 179 ? 37.791 -8.542 -30.236 1.00 81.62 179 GLN A N 1
ATOM 1409 C CA . GLN A 1 179 ? 38.322 -7.750 -31.352 1.00 81.62 179 GLN A CA 1
ATOM 1410 C C . GLN A 1 179 ? 37.876 -6.282 -31.296 1.00 81.62 179 GLN A C 1
ATOM 1412 O O . GLN A 1 179 ? 38.583 -5.406 -31.775 1.00 81.62 179 GLN A O 1
ATOM 1417 N N . ASN A 1 180 ? 36.726 -6.007 -30.675 1.00 87.06 180 ASN A N 1
ATOM 1418 C CA . ASN A 1 180 ? 36.112 -4.677 -30.629 1.00 87.06 180 ASN A CA 1
ATOM 1419 C C . ASN A 1 180 ? 36.180 -4.032 -29.233 1.00 87.06 180 ASN A C 1
ATOM 1421 O O . ASN A 1 180 ? 35.358 -3.180 -28.895 1.00 87.06 180 ASN A O 1
ATOM 1425 N N . PHE A 1 181 ? 37.146 -4.436 -28.405 1.00 85.75 181 PHE A N 1
ATOM 1426 C CA . PHE A 1 181 ? 37.268 -3.967 -27.023 1.00 85.75 181 PHE A CA 1
ATOM 1427 C C . PHE A 1 181 ? 37.442 -2.443 -26.932 1.00 85.75 181 PHE A C 1
ATOM 1429 O O . PHE A 1 181 ? 36.771 -1.786 -26.139 1.00 85.75 181 PHE A O 1
ATOM 1436 N N . THR A 1 182 ? 38.288 -1.866 -27.788 1.00 86.75 182 THR A N 1
ATOM 1437 C CA . THR A 1 182 ? 38.529 -0.414 -27.853 1.00 86.75 182 THR A CA 1
ATOM 1438 C C . THR A 1 182 ? 37.274 0.360 -28.260 1.00 86.75 182 THR A C 1
ATOM 1440 O O . THR A 1 182 ? 36.979 1.402 -27.677 1.00 86.75 182 THR A O 1
ATOM 1443 N N . PHE A 1 183 ? 36.490 -0.173 -29.202 1.00 90.25 183 PHE A N 1
ATOM 1444 C CA . PHE A 1 183 ? 35.215 0.406 -29.624 1.00 90.25 183 PHE A CA 1
ATOM 1445 C C . PHE A 1 183 ? 34.177 0.397 -28.493 1.00 90.25 183 PHE A C 1
ATOM 1447 O O . PHE A 1 183 ? 33.562 1.426 -28.218 1.00 90.25 183 PHE A O 1
ATOM 1454 N N . LEU A 1 184 ? 34.019 -0.730 -27.788 1.00 88.06 184 LEU 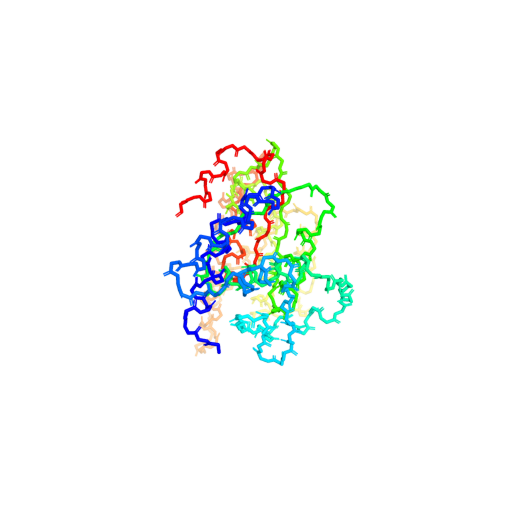A N 1
ATOM 1455 C CA . LEU A 1 184 ? 33.124 -0.818 -26.627 1.00 88.06 184 LEU A CA 1
ATOM 1456 C C . LEU A 1 184 ? 33.577 0.117 -25.492 1.00 88.06 184 LEU A C 1
ATOM 1458 O O . LEU A 1 184 ? 32.748 0.775 -24.864 1.00 88.06 184 LEU A O 1
ATOM 1462 N N . GLY A 1 185 ? 34.890 0.262 -25.288 1.00 89.38 185 GLY A N 1
ATOM 1463 C CA . GLY A 1 185 ? 35.450 1.262 -24.377 1.00 89.38 185 GLY A CA 1
ATOM 1464 C C . GLY A 1 185 ? 35.106 2.699 -24.786 1.00 89.38 185 GLY A C 1
ATOM 1465 O O . GLY A 1 185 ? 34.779 3.525 -23.929 1.00 89.38 185 GLY A O 1
ATOM 1466 N N . HIS A 1 186 ? 35.100 3.003 -26.088 1.00 91.44 186 HIS A N 1
ATOM 1467 C CA . HIS A 1 186 ? 34.692 4.311 -26.603 1.00 91.44 186 HIS A CA 1
ATOM 1468 C C . HIS A 1 186 ? 33.190 4.566 -26.402 1.00 91.44 186 HIS A C 1
ATOM 1470 O O . HIS A 1 186 ? 32.828 5.632 -25.913 1.00 91.44 186 HIS A O 1
ATOM 1476 N N . ILE A 1 187 ? 32.324 3.575 -26.654 1.00 91.12 187 ILE A N 1
ATOM 1477 C CA . ILE A 1 187 ? 30.879 3.634 -26.343 1.00 91.12 187 ILE A CA 1
ATOM 1478 C C . ILE A 1 187 ? 30.653 3.963 -24.862 1.00 91.12 187 ILE A C 1
ATOM 1480 O O . ILE A 1 187 ? 29.902 4.883 -24.523 1.00 91.12 187 ILE A O 1
ATOM 1484 N N . GLN A 1 188 ? 31.354 3.262 -23.969 1.00 90.56 188 GLN A N 1
ATOM 1485 C CA . GLN A 1 188 ? 31.252 3.495 -22.533 1.00 90.56 188 GLN A CA 1
ATOM 1486 C C . GLN A 1 188 ? 31.770 4.886 -22.133 1.00 90.56 188 GLN A C 1
ATOM 1488 O O . GLN A 1 188 ? 31.179 5.546 -21.276 1.00 90.56 188 GLN A O 1
ATOM 1493 N N . THR A 1 189 ? 32.843 5.357 -22.771 1.00 92.69 189 THR A N 1
ATOM 1494 C CA . THR A 1 189 ? 33.399 6.699 -22.552 1.00 92.69 189 THR A CA 1
ATOM 1495 C C . THR A 1 189 ? 32.426 7.786 -23.010 1.00 92.69 189 THR A C 1
ATOM 1497 O O . THR A 1 189 ? 32.154 8.706 -22.240 1.00 92.69 189 THR A O 1
ATOM 1500 N N . CYS A 1 190 ? 31.826 7.655 -24.200 1.00 91.38 190 CYS A N 1
ATOM 1501 C CA . CYS A 1 190 ? 30.804 8.577 -24.699 1.00 91.38 190 CYS A CA 1
ATOM 1502 C C . CYS A 1 190 ? 29.606 8.660 -23.745 1.00 91.38 190 CYS A C 1
ATOM 1504 O O . CYS A 1 190 ? 29.147 9.759 -23.439 1.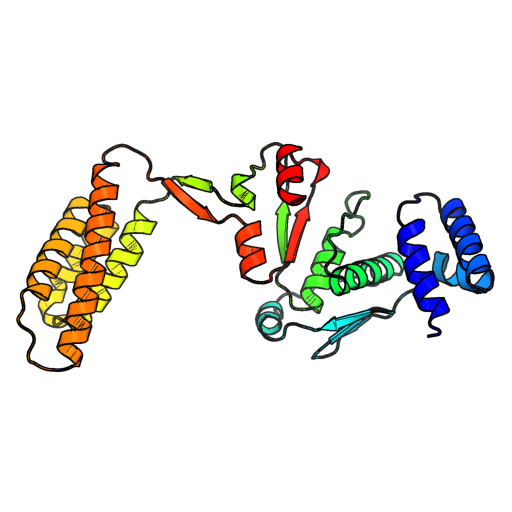00 91.38 190 CYS A O 1
ATOM 1506 N N . TYR A 1 191 ? 29.143 7.523 -23.214 1.00 89.50 191 TYR A N 1
ATOM 1507 C CA . TYR A 1 191 ? 28.066 7.491 -22.222 1.00 89.50 191 TYR A CA 1
ATOM 1508 C C . TYR A 1 191 ? 28.456 8.206 -20.916 1.00 89.50 191 TYR A C 1
ATOM 1510 O O . TYR A 1 191 ? 27.713 9.055 -20.424 1.00 89.50 191 TYR A O 1
ATOM 1518 N N . ARG A 1 192 ? 29.643 7.915 -20.362 1.00 89.62 192 ARG A N 1
ATOM 1519 C CA . ARG A 1 192 ? 30.127 8.541 -19.114 1.00 89.62 192 ARG A CA 1
ATOM 1520 C C . ARG A 1 192 ? 30.321 10.051 -19.248 1.00 89.62 192 ARG A C 1
ATOM 1522 O O . ARG A 1 192 ? 29.996 10.787 -18.322 1.00 89.62 192 ARG A O 1
ATOM 1529 N N . GLN A 1 193 ? 30.814 10.505 -20.398 1.00 90.12 193 GLN A N 1
ATOM 1530 C CA . GLN A 1 193 ? 31.022 11.922 -20.708 1.00 90.12 193 GLN A CA 1
ATOM 1531 C C . GLN A 1 193 ? 29.746 12.632 -21.190 1.00 90.12 193 GLN A C 1
ATOM 1533 O O . GLN A 1 193 ? 29.816 13.800 -21.561 1.00 90.12 193 GLN A O 1
ATOM 1538 N N . LYS A 1 194 ? 28.586 11.954 -21.198 1.00 86.69 194 LYS A N 1
ATOM 1539 C CA . LYS A 1 194 ? 27.301 12.489 -21.683 1.00 86.69 194 LYS A CA 1
ATOM 1540 C C . LYS A 1 194 ? 27.347 12.986 -23.140 1.00 86.69 194 LYS A C 1
ATOM 1542 O O . LYS A 1 194 ? 26.593 13.873 -23.531 1.00 86.69 194 LYS A O 1
ATOM 1547 N N . ARG A 1 195 ? 28.213 12.399 -23.972 1.00 88.69 195 ARG A N 1
ATOM 1548 C CA . ARG A 1 195 ? 28.335 12.693 -25.410 1.00 88.69 195 ARG A CA 1
ATOM 1549 C C . ARG A 1 195 ? 27.280 11.921 -26.206 1.00 88.69 195 ARG A C 1
ATOM 1551 O O . ARG A 1 195 ? 27.591 10.984 -26.941 1.00 88.69 195 ARG A O 1
ATOM 1558 N N . TRP A 1 196 ? 26.015 12.300 -26.032 1.00 86.75 196 TRP A N 1
ATOM 1559 C CA . TRP A 1 196 ? 24.859 11.567 -26.563 1.00 86.75 196 TRP A CA 1
ATOM 1560 C C . TRP A 1 196 ? 24.811 11.502 -28.093 1.00 86.75 196 TRP A C 1
ATOM 1562 O O . TRP A 1 196 ? 24.510 10.450 -28.651 1.00 86.75 196 TRP A O 1
ATOM 1572 N N . HIS A 1 197 ? 25.170 12.590 -28.781 1.00 87.69 197 HIS A N 1
ATOM 1573 C CA . HIS A 1 197 ? 25.184 12.622 -30.248 1.00 87.69 197 HIS A CA 1
ATOM 1574 C C . HIS A 1 197 ? 26.192 11.632 -30.836 1.00 87.69 197 HIS A C 1
ATOM 1576 O O . HIS A 1 197 ? 25.890 10.940 -31.808 1.00 87.69 197 HIS A O 1
ATOM 1582 N N . ASP A 1 198 ? 27.375 11.539 -30.229 1.00 89.25 198 ASP A N 1
ATOM 1583 C CA . ASP A 1 198 ? 28.409 10.605 -30.665 1.00 89.25 198 ASP A CA 1
ATOM 1584 C C . ASP A 1 198 ? 28.005 9.165 -30.360 1.00 89.25 198 ASP A C 1
ATOM 1586 O O . ASP A 1 198 ? 28.131 8.297 -31.222 1.00 89.25 198 ASP A O 1
ATOM 1590 N N . LEU A 1 199 ? 27.444 8.925 -29.170 1.00 90.00 199 LEU A N 1
ATOM 1591 C CA . LEU A 1 199 ? 26.921 7.619 -28.774 1.00 90.00 199 LEU A CA 1
ATOM 1592 C C . LEU A 1 199 ? 25.866 7.111 -29.770 1.00 90.00 199 LEU A C 1
ATOM 1594 O O . LEU A 1 199 ? 25.979 5.990 -30.267 1.00 90.00 199 LEU A O 1
ATOM 1598 N N . LEU A 1 200 ? 24.889 7.957 -30.115 1.00 90.00 200 LEU A N 1
ATOM 1599 C CA . LEU A 1 200 ? 23.849 7.642 -31.092 1.00 90.00 200 LEU A CA 1
ATOM 1600 C C . LEU A 1 200 ? 24.449 7.326 -32.466 1.00 90.00 200 LEU A C 1
ATOM 1602 O O . LEU A 1 200 ? 24.093 6.322 -33.080 1.00 90.00 200 LEU A O 1
ATOM 1606 N N . ARG A 1 201 ? 25.384 8.155 -32.943 1.00 91.00 201 ARG A N 1
ATOM 1607 C CA . ARG A 1 201 ? 26.000 7.994 -34.267 1.00 91.00 201 ARG A CA 1
ATOM 1608 C C . ARG A 1 201 ? 26.778 6.677 -34.373 1.00 91.00 201 ARG A C 1
ATOM 1610 O O . ARG A 1 201 ? 26.671 5.985 -35.386 1.00 91.00 201 ARG A O 1
ATOM 1617 N N . LEU A 1 202 ? 27.506 6.301 -33.318 1.00 92.38 202 LEU A N 1
ATOM 1618 C CA . LEU A 1 202 ? 28.224 5.024 -33.244 1.00 92.38 202 LEU A CA 1
ATOM 1619 C C . LEU A 1 202 ? 27.257 3.831 -33.267 1.00 92.38 202 LEU A C 1
ATOM 1621 O O . LEU A 1 202 ? 27.462 2.892 -34.037 1.00 92.38 202 LEU A O 1
ATOM 1625 N N . MET A 1 203 ? 26.179 3.881 -32.477 1.00 92.38 203 MET A N 1
ATOM 1626 C CA . MET A 1 203 ? 25.162 2.822 -32.452 1.00 92.38 203 MET A CA 1
ATOM 1627 C C . MET A 1 203 ? 24.440 2.682 -33.797 1.00 92.38 203 MET A C 1
ATOM 1629 O O . MET A 1 203 ? 24.241 1.566 -34.270 1.00 92.38 203 MET A O 1
ATOM 1633 N N . GLN A 1 204 ? 24.103 3.796 -34.453 1.00 91.50 204 GLN A N 1
ATOM 1634 C CA . GLN A 1 204 ? 23.468 3.800 -35.774 1.00 91.50 204 GLN A CA 1
ATOM 1635 C C . GLN A 1 204 ? 24.360 3.195 -36.859 1.00 91.50 204 GLN A C 1
ATOM 1637 O O . GLN A 1 204 ? 23.873 2.451 -37.711 1.00 91.50 204 GLN A O 1
ATOM 1642 N N . HIS A 1 205 ? 25.659 3.502 -36.835 1.00 90.50 205 HIS A N 1
ATOM 1643 C CA . HIS A 1 205 ? 26.622 2.924 -37.769 1.00 90.50 205 HIS A CA 1
ATOM 1644 C C . HIS A 1 205 ? 26.669 1.396 -37.640 1.00 90.50 205 HIS A C 1
ATOM 1646 O O . HIS A 1 205 ? 26.564 0.676 -38.634 1.00 90.50 205 HIS A O 1
ATOM 1652 N N . VAL A 1 206 ? 26.760 0.894 -36.407 1.00 89.06 206 VAL A N 1
ATOM 1653 C CA . VAL A 1 206 ? 26.805 -0.548 -36.146 1.00 89.06 206 VAL A CA 1
ATOM 1654 C C . VAL A 1 206 ? 25.476 -1.226 -36.464 1.00 89.06 206 VAL A C 1
ATOM 1656 O O . VAL A 1 206 ? 25.492 -2.279 -37.087 1.00 89.06 206 VAL A O 1
ATOM 1659 N N . HIS A 1 207 ? 24.339 -0.616 -36.122 1.00 90.56 207 HIS A N 1
ATOM 1660 C CA . HIS A 1 207 ? 23.016 -1.117 -36.501 1.00 90.56 207 HIS A CA 1
ATOM 1661 C C . HIS A 1 207 ? 22.898 -1.295 -38.023 1.00 90.56 207 HIS A C 1
ATOM 1663 O O . HIS A 1 207 ? 22.521 -2.367 -38.485 1.00 90.56 207 HIS A O 1
ATOM 1669 N N . LYS A 1 208 ? 23.285 -0.283 -38.816 1.00 88.31 208 LYS A N 1
ATOM 1670 C CA . LYS A 1 208 ? 23.274 -0.381 -40.287 1.00 88.31 208 LYS A CA 1
ATOM 1671 C C . LYS A 1 208 ? 24.156 -1.526 -40.782 1.00 88.31 208 LYS A C 1
ATOM 1673 O O . LYS A 1 208 ? 23.752 -2.273 -41.665 1.00 88.31 208 LYS A O 1
ATOM 1678 N N . SER A 1 209 ? 25.341 -1.684 -40.194 1.00 87.00 209 SER A N 1
ATOM 1679 C CA . SER A 1 209 ? 26.237 -2.793 -40.523 1.00 87.00 209 SER A CA 1
ATOM 1680 C C . SER A 1 209 ? 25.656 -4.153 -40.125 1.00 87.00 209 SER A C 1
ATOM 1682 O O . SER A 1 209 ? 25.831 -5.105 -40.872 1.00 87.00 209 SER A O 1
ATOM 1684 N N . ALA A 1 210 ? 24.951 -4.252 -38.997 1.00 84.38 210 ALA A N 1
ATOM 1685 C CA . ALA A 1 210 ? 24.351 -5.490 -38.508 1.00 84.38 210 ALA A CA 1
ATOM 1686 C C . ALA A 1 210 ? 23.131 -5.930 -39.334 1.00 84.38 210 ALA A C 1
ATOM 1688 O O . ALA A 1 210 ? 23.012 -7.112 -39.634 1.00 84.38 210 ALA A O 1
ATOM 1689 N N . VAL A 1 211 ? 22.266 -4.994 -39.742 1.00 83.25 211 VAL A N 1
ATOM 1690 C CA . VAL A 1 211 ? 21.065 -5.281 -40.554 1.00 83.25 211 VAL A CA 1
ATOM 1691 C C . VAL A 1 211 ? 21.424 -5.622 -42.004 1.00 83.25 211 VAL A C 1
ATOM 1693 O O . VAL A 1 211 ? 20.796 -6.496 -42.600 1.00 83.25 211 VAL A O 1
ATOM 1696 N N . ASN A 1 212 ? 22.458 -4.975 -42.555 1.00 80.19 212 ASN A N 1
ATOM 1697 C CA . ASN A 1 212 ? 22.946 -5.225 -43.918 1.00 80.19 212 ASN A CA 1
ATOM 1698 C C . ASN A 1 212 ? 23.897 -6.425 -44.017 1.00 80.19 212 ASN A C 1
ATOM 1700 O O . ASN A 1 212 ? 24.319 -6.788 -45.112 1.00 80.19 212 ASN A O 1
ATOM 1704 N N . LYS A 1 213 ? 24.301 -7.012 -42.888 1.00 73.88 213 LYS A N 1
ATOM 1705 C CA . LYS A 1 213 ? 25.117 -8.223 -42.882 1.00 73.88 213 LYS A CA 1
ATOM 1706 C C . LYS A 1 213 ? 24.198 -9.388 -43.226 1.00 73.88 213 LYS A C 1
ATOM 1708 O O . LYS A 1 213 ? 23.442 -9.830 -42.365 1.00 73.88 213 LYS A O 1
ATOM 1713 N N . ASP A 1 214 ? 24.257 -9.856 -44.472 1.00 56.38 214 ASP A N 1
ATOM 1714 C CA . ASP A 1 214 ? 23.512 -11.034 -44.919 1.00 56.38 214 ASP A CA 1
ATOM 1715 C C . ASP A 1 214 ? 23.775 -12.195 -43.959 1.00 56.38 214 ASP A C 1
ATOM 1717 O O . ASP A 1 214 ? 24.898 -12.691 -43.799 1.00 56.38 214 ASP A O 1
ATOM 1721 N N . GLY A 1 215 ? 22.725 -12.564 -43.229 1.00 55.09 215 GLY A N 1
ATOM 1722 C CA . GLY A 1 215 ? 22.761 -13.694 -42.327 1.00 55.09 215 GLY A CA 1
ATOM 1723 C C . GLY A 1 215 ? 22.936 -14.955 -43.156 1.00 55.09 215 GLY A C 1
ATOM 1724 O O . GLY A 1 215 ? 22.195 -15.185 -44.106 1.00 55.09 215 GLY A O 1
ATOM 1725 N N . LYS A 1 216 ? 23.882 -15.808 -42.759 1.00 53.28 216 LYS A N 1
ATOM 1726 C CA . LYS A 1 216 ? 23.774 -17.242 -43.053 1.00 53.28 216 LYS A CA 1
ATOM 1727 C C . LYS A 1 216 ? 22.332 -17.668 -42.736 1.00 53.28 216 LYS A C 1
ATOM 1729 O O . LYS A 1 216 ? 21.850 -17.272 -41.675 1.00 53.28 216 LYS A O 1
ATOM 1734 N N . GLU A 1 217 ? 21.685 -18.434 -43.619 1.00 55.19 217 GLU A N 1
ATOM 1735 C CA . GLU A 1 217 ? 20.320 -18.993 -43.498 1.00 55.19 217 GLU A CA 1
ATOM 1736 C C . GLU A 1 217 ? 20.183 -19.943 -42.286 1.00 55.19 217 GLU A C 1
ATOM 1738 O O . GLU A 1 217 ? 19.944 -21.138 -42.400 1.00 55.19 217 GLU A O 1
ATOM 1743 N N . SER A 1 218 ? 20.421 -19.418 -41.091 1.00 63.78 218 SER A N 1
ATOM 1744 C CA . SER A 1 218 ? 20.335 -20.096 -39.810 1.00 63.78 218 SER A CA 1
ATOM 1745 C C . SER A 1 218 ? 19.258 -19.389 -39.007 1.00 63.78 218 SER A C 1
ATOM 1747 O O . SER A 1 218 ? 19.260 -18.161 -38.909 1.00 63.78 218 SER A O 1
ATOM 1749 N N . GLU A 1 219 ? 18.365 -20.158 -38.397 1.00 71.75 219 GLU A N 1
ATOM 1750 C CA . GLU A 1 219 ? 17.238 -19.687 -37.579 1.00 71.75 219 GLU A CA 1
ATOM 1751 C C . GLU A 1 219 ? 17.678 -18.671 -36.502 1.00 71.75 219 GLU A C 1
ATOM 1753 O O . GLU A 1 219 ? 17.052 -17.636 -36.283 1.00 71.75 219 GLU A O 1
ATOM 1758 N N . THR A 1 220 ? 18.857 -18.887 -35.915 1.00 72.88 220 THR A N 1
ATOM 1759 C CA . THR A 1 220 ? 19.510 -17.969 -34.966 1.00 72.88 220 THR A CA 1
ATOM 1760 C C . THR A 1 220 ? 19.951 -16.634 -35.573 1.00 72.88 220 THR A C 1
ATOM 1762 O O . THR A 1 220 ? 19.934 -15.618 -34.882 1.00 72.88 220 THR A O 1
ATOM 1765 N N . GLY A 1 221 ? 20.344 -16.605 -36.848 1.00 75.69 221 GLY A N 1
ATOM 1766 C CA . GLY A 1 221 ? 20.731 -15.379 -37.552 1.00 75.69 221 GLY A CA 1
ATOM 1767 C C . GLY A 1 221 ? 19.533 -14.481 -37.861 1.00 75.69 221 GLY A C 1
ATOM 1768 O O . GLY A 1 221 ? 19.631 -13.263 -37.706 1.00 75.69 221 GLY A O 1
ATOM 1769 N N . LEU A 1 222 ? 18.393 -15.083 -38.217 1.00 78.62 222 LEU A N 1
ATOM 1770 C CA . LEU A 1 222 ? 17.129 -14.375 -38.446 1.00 78.62 222 LEU A CA 1
ATOM 1771 C C . LEU A 1 222 ? 16.615 -13.718 -37.156 1.00 78.62 222 LEU A C 1
ATOM 1773 O O . LEU A 1 222 ? 16.343 -12.520 -37.152 1.00 78.62 222 LEU A O 1
ATOM 1777 N N . LEU A 1 223 ? 16.616 -14.449 -36.036 1.00 83.38 223 LEU A N 1
ATOM 1778 C CA . LEU A 1 223 ? 16.216 -13.916 -34.724 1.00 83.38 223 LEU A CA 1
ATOM 1779 C C . LEU A 1 223 ? 17.083 -12.732 -34.267 1.00 83.38 223 LEU A C 1
ATOM 1781 O O . LEU A 1 223 ? 16.591 -11.778 -33.665 1.00 83.38 223 LEU A O 1
ATOM 1785 N N . ILE A 1 224 ? 18.393 -12.775 -34.527 1.00 84.31 224 ILE A N 1
ATOM 1786 C CA . ILE A 1 224 ? 19.296 -11.664 -34.193 1.00 84.31 224 ILE A CA 1
ATOM 1787 C C . ILE A 1 224 ? 19.000 -10.447 -35.078 1.00 84.31 224 ILE A C 1
ATOM 1789 O O . ILE A 1 224 ? 19.018 -9.320 -34.581 1.00 84.31 224 ILE A O 1
ATOM 1793 N N . LYS A 1 225 ? 18.690 -10.658 -36.363 1.00 85.25 225 LYS A N 1
ATOM 1794 C CA . LYS A 1 225 ? 18.321 -9.583 -37.291 1.00 85.25 225 LYS A CA 1
ATOM 1795 C C . LYS A 1 225 ? 17.026 -8.884 -36.866 1.00 85.25 225 LYS A C 1
ATOM 1797 O O . LYS A 1 225 ? 17.027 -7.661 -36.759 1.00 85.25 225 LYS A O 1
ATOM 1802 N N . GLU A 1 226 ? 15.987 -9.636 -36.504 1.00 87.19 226 GLU A N 1
ATOM 1803 C CA . GLU A 1 226 ? 14.736 -9.079 -35.961 1.00 87.19 226 GLU A CA 1
ATOM 1804 C C . GLU A 1 226 ? 14.980 -8.239 -34.697 1.00 87.19 226 GLU A C 1
ATOM 1806 O O . GLU A 1 226 ? 14.445 -7.137 -34.546 1.00 87.19 226 GLU A O 1
ATOM 1811 N N . LYS A 1 227 ? 15.849 -8.711 -33.790 1.00 89.19 227 LYS A N 1
ATOM 1812 C CA . LYS A 1 227 ? 16.232 -7.940 -32.597 1.00 89.19 227 LYS A CA 1
ATOM 1813 C C . LYS A 1 227 ? 16.960 -6.638 -32.948 1.00 89.19 227 LYS A C 1
ATOM 1815 O O . LYS A 1 227 ? 16.728 -5.626 -32.283 1.00 89.19 227 LYS A O 1
ATOM 1820 N N . TRP A 1 228 ? 17.820 -6.638 -33.970 1.00 90.81 228 TRP A N 1
ATOM 1821 C CA . TRP A 1 228 ? 18.468 -5.417 -34.462 1.00 90.81 228 TRP A CA 1
ATOM 1822 C C . TRP A 1 228 ? 17.474 -4.446 -35.093 1.00 90.81 228 TRP A C 1
ATOM 1824 O O . TRP A 1 228 ? 17.573 -3.253 -34.824 1.00 90.81 228 TRP A O 1
ATOM 1834 N N . GLU A 1 229 ? 16.498 -4.930 -35.856 1.00 89.25 229 GLU A N 1
ATOM 1835 C CA . GLU A 1 229 ? 15.444 -4.094 -36.444 1.00 89.25 229 GLU A CA 1
ATOM 1836 C C . GLU A 1 229 ? 14.571 -3.447 -35.356 1.00 89.25 229 GLU A C 1
ATOM 1838 O O . GLU A 1 229 ? 14.365 -2.228 -35.359 1.00 89.25 229 GLU A O 1
ATOM 1843 N N . ALA A 1 230 ? 14.152 -4.220 -34.347 1.00 89.69 230 ALA A N 1
ATOM 1844 C CA . ALA A 1 230 ? 13.439 -3.699 -33.181 1.00 89.69 230 ALA A CA 1
ATOM 1845 C C . ALA A 1 230 ? 14.278 -2.672 -32.396 1.00 89.69 230 ALA A C 1
ATOM 1847 O O . ALA A 1 230 ? 13.763 -1.650 -31.930 1.00 89.69 230 ALA A O 1
ATOM 1848 N N . PHE A 1 231 ? 15.587 -2.906 -32.267 1.00 92.31 231 PHE A N 1
ATOM 1849 C CA . PHE A 1 231 ? 16.512 -1.944 -31.672 1.00 92.31 231 PHE A CA 1
ATOM 1850 C C . PHE A 1 231 ? 16.652 -0.670 -32.522 1.00 92.31 231 PHE A C 1
ATOM 1852 O O . PHE A 1 231 ? 16.694 0.431 -31.972 1.00 92.31 231 PHE A O 1
ATOM 1859 N N . GLY A 1 232 ? 16.646 -0.790 -33.852 1.00 90.06 232 GLY A N 1
ATOM 1860 C CA . GLY A 1 232 ? 16.638 0.329 -34.794 1.00 90.06 232 GLY A CA 1
ATOM 1861 C C . GLY A 1 232 ? 15.445 1.264 -34.599 1.00 90.06 232 GLY A C 1
ATOM 1862 O O . GLY A 1 232 ? 15.613 2.485 -34.588 1.00 90.06 232 GLY A O 1
ATOM 1863 N N . LEU A 1 233 ? 14.253 0.714 -34.346 1.00 89.19 233 LEU A N 1
ATOM 1864 C CA . LEU A 1 233 ? 13.067 1.509 -34.005 1.00 89.19 233 LEU A CA 1
ATOM 1865 C C . LEU A 1 233 ? 13.278 2.319 -32.715 1.00 89.19 233 LEU A C 1
ATOM 1867 O O . LEU A 1 233 ? 12.974 3.514 -32.677 1.00 89.19 233 LEU A O 1
ATOM 1871 N N . ARG A 1 234 ? 13.869 1.707 -31.679 1.00 88.88 234 ARG A N 1
ATOM 1872 C CA . ARG A 1 234 ? 14.199 2.394 -30.415 1.00 88.88 234 ARG A CA 1
ATOM 1873 C C . ARG A 1 234 ? 15.258 3.485 -30.608 1.00 88.88 234 ARG A C 1
ATOM 1875 O O . ARG A 1 234 ? 15.122 4.563 -30.034 1.00 88.88 234 ARG A O 1
ATOM 1882 N N . LEU A 1 235 ? 16.275 3.238 -31.440 1.00 89.06 235 LEU A N 1
ATOM 1883 C CA . LEU A 1 235 ? 17.288 4.233 -31.817 1.00 89.06 235 LEU A CA 1
ATOM 1884 C C . LEU A 1 235 ? 16.672 5.439 -32.536 1.00 89.06 235 LEU A C 1
ATOM 1886 O O . LEU A 1 235 ? 17.038 6.576 -32.244 1.00 89.06 235 LEU A O 1
ATOM 1890 N N . ASN A 1 236 ? 15.738 5.205 -33.460 1.00 87.88 236 ASN A N 1
ATOM 1891 C CA . ASN A 1 236 ? 15.050 6.274 -34.185 1.00 87.88 236 ASN A CA 1
ATOM 1892 C C . ASN A 1 236 ? 14.175 7.114 -33.249 1.00 87.88 236 ASN A C 1
ATOM 1894 O O . ASN A 1 236 ? 14.202 8.342 -33.324 1.00 87.88 236 ASN A O 1
ATOM 1898 N N . HIS A 1 237 ? 13.459 6.468 -32.328 1.00 85.75 237 HIS A N 1
ATOM 1899 C CA . HIS A 1 237 ? 12.683 7.161 -31.304 1.00 85.75 237 HIS A CA 1
ATOM 1900 C C . HIS A 1 237 ? 13.583 8.019 -30.398 1.00 85.75 237 HIS A C 1
ATOM 1902 O O . HIS A 1 237 ? 13.312 9.202 -30.202 1.00 85.75 237 HIS A O 1
ATOM 1908 N N . ALA A 1 238 ? 14.716 7.475 -29.935 1.00 83.62 238 ALA A N 1
ATOM 1909 C CA . ALA A 1 238 ? 15.700 8.231 -29.158 1.00 83.62 238 ALA A CA 1
ATOM 1910 C C . ALA A 1 238 ? 16.285 9.416 -29.953 1.00 83.62 238 ALA A C 1
ATOM 1912 O O . ALA A 1 238 ? 16.456 10.501 -29.404 1.00 83.62 238 ALA A O 1
ATOM 1913 N N . GLN A 1 239 ? 16.542 9.254 -31.258 1.00 86.00 239 GLN A N 1
ATOM 1914 C CA . GLN A 1 239 ? 16.995 10.345 -32.128 1.00 86.00 239 GLN A CA 1
ATOM 1915 C C . GLN A 1 239 ? 15.949 11.461 -32.258 1.00 86.00 239 GLN A C 1
ATOM 1917 O O . GLN A 1 239 ? 16.308 12.639 -32.255 1.00 86.00 239 GLN A O 1
ATOM 1922 N N . GLN A 1 240 ? 14.669 11.114 -32.397 1.00 82.62 240 GLN A N 1
ATOM 1923 C CA . GLN A 1 240 ? 13.583 12.095 -32.457 1.00 82.62 240 GLN A CA 1
ATOM 1924 C C . GLN A 1 240 ? 13.451 12.848 -31.131 1.00 82.62 240 GLN A C 1
ATOM 1926 O O . GLN A 1 240 ? 13.380 14.076 -31.138 1.00 82.62 240 GLN A O 1
ATOM 1931 N N . GLN A 1 241 ? 13.520 12.131 -30.007 1.00 77.06 241 GLN A N 1
ATOM 1932 C CA . GLN A 1 241 ? 13.539 12.732 -28.674 1.00 77.06 241 GLN A CA 1
ATOM 1933 C C . GLN A 1 241 ? 14.746 13.659 -28.485 1.00 77.06 241 GLN A C 1
ATOM 1935 O O . GLN A 1 241 ? 14.588 14.745 -27.954 1.00 77.06 241 GLN A O 1
ATOM 1940 N N . MET A 1 242 ? 15.936 13.307 -28.984 1.00 77.75 242 MET A N 1
ATOM 1941 C CA . MET A 1 242 ? 17.090 14.216 -28.945 1.00 77.75 242 MET A CA 1
ATOM 1942 C C . MET A 1 242 ? 16.871 15.507 -29.727 1.00 77.75 242 MET A C 1
ATOM 1944 O O . MET A 1 242 ? 17.171 16.578 -29.212 1.00 77.75 242 MET A O 1
ATOM 1948 N N . LYS A 1 243 ? 16.381 15.410 -30.970 1.00 75.50 243 LYS A N 1
ATOM 1949 C CA . LYS A 1 243 ? 16.183 16.578 -31.847 1.00 75.50 243 LYS A CA 1
ATOM 1950 C C . LYS A 1 243 ? 15.163 17.559 -31.276 1.00 75.50 243 LYS A C 1
ATOM 1952 O O . LYS A 1 243 ? 15.326 18.762 -31.413 1.00 75.50 243 LYS A O 1
ATOM 1957 N N . MET A 1 244 ? 14.127 17.040 -30.620 1.00 68.50 244 MET A N 1
ATOM 1958 C CA . MET A 1 244 ? 13.116 17.844 -29.929 1.00 68.50 244 MET A CA 1
ATOM 1959 C C . MET A 1 244 ? 13.658 18.522 -28.661 1.00 68.50 244 MET A C 1
ATOM 1961 O O . MET A 1 244 ? 12.994 19.387 -28.101 1.00 68.50 244 MET A O 1
ATOM 1965 N N . THR A 1 245 ? 14.830 18.115 -28.169 1.00 64.38 245 THR A N 1
ATOM 1966 C CA . THR A 1 245 ? 15.296 18.431 -26.814 1.00 64.38 245 THR A CA 1
ATOM 1967 C C . THR A 1 245 ? 16.723 18.988 -26.793 1.00 64.38 245 THR A C 1
ATOM 1969 O O . THR A 1 245 ? 17.379 18.962 -25.757 1.00 64.38 245 THR A O 1
ATOM 1972 N N . GLU A 1 246 ? 17.209 19.545 -27.911 1.00 60.28 246 GLU A N 1
ATOM 1973 C CA . GLU A 1 246 ? 18.582 20.071 -28.029 1.00 60.28 246 GLU A CA 1
ATOM 1974 C C . GLU A 1 246 ? 18.933 21.144 -26.975 1.00 60.28 246 GLU A C 1
ATOM 1976 O O . GLU A 1 246 ? 20.111 21.306 -26.682 1.00 60.28 246 GLU A O 1
ATOM 1981 N N . ASN A 1 247 ? 17.946 21.800 -26.340 1.00 55.25 247 ASN A N 1
ATOM 1982 C CA . ASN A 1 247 ? 18.142 22.749 -25.228 1.00 55.25 247 ASN A CA 1
ATOM 1983 C C . ASN A 1 247 ? 17.041 22.699 -24.140 1.00 55.25 247 ASN A C 1
ATOM 1985 O O . ASN A 1 247 ? 16.896 23.641 -23.362 1.00 55.25 247 ASN A O 1
ATOM 1989 N N . THR A 1 248 ? 16.225 21.643 -24.080 1.00 59.06 248 THR A N 1
ATOM 1990 C CA . THR A 1 248 ? 15.036 21.589 -23.201 1.00 59.06 248 THR A CA 1
ATOM 1991 C C . THR A 1 248 ? 15.143 20.421 -22.219 1.00 59.06 248 THR A C 1
ATOM 1993 O O . THR A 1 248 ? 15.910 19.488 -22.430 1.00 59.06 248 THR A O 1
ATOM 1996 N N . LEU A 1 249 ? 14.416 20.454 -21.104 1.00 67.50 249 LEU A N 1
ATOM 1997 C CA . LEU A 1 249 ? 14.327 19.298 -20.210 1.00 67.50 249 LEU A CA 1
ATOM 1998 C C . LEU A 1 249 ? 13.546 18.178 -20.921 1.00 67.50 249 LEU A C 1
ATOM 2000 O O . LEU A 1 249 ? 12.487 18.434 -21.490 1.00 67.50 249 LEU A O 1
ATOM 2004 N N . LEU A 1 250 ? 14.058 16.944 -20.898 1.00 72.88 250 LEU A N 1
ATOM 2005 C CA . LEU A 1 250 ? 13.305 15.770 -21.349 1.00 72.88 250 LEU A CA 1
ATOM 2006 C C . LEU A 1 250 ? 12.196 15.485 -20.346 1.00 72.88 250 LEU A C 1
ATOM 2008 O O . LEU A 1 250 ? 12.495 15.290 -19.174 1.00 72.88 250 LEU A O 1
ATOM 2012 N N . PHE A 1 251 ? 10.949 15.385 -20.796 1.00 76.56 251 PHE A N 1
ATOM 2013 C CA . PHE A 1 251 ? 9.840 14.955 -19.950 1.00 76.56 251 PHE A CA 1
ATOM 2014 C C . PHE A 1 251 ? 9.445 13.522 -20.287 1.00 76.56 251 PHE A C 1
ATOM 2016 O O . PHE A 1 251 ? 9.239 13.180 -21.451 1.00 76.56 251 PHE A O 1
ATOM 2023 N N . ALA A 1 252 ? 9.306 12.685 -19.264 1.00 78.50 252 ALA A N 1
ATOM 2024 C CA . ALA A 1 252 ? 8.715 11.361 -19.397 1.00 78.50 252 ALA A CA 1
ATOM 2025 C C . ALA A 1 252 ? 7.655 11.167 -18.319 1.00 78.50 252 ALA A C 1
ATOM 2027 O O . ALA A 1 252 ? 7.748 11.744 -17.233 1.00 78.50 252 ALA A O 1
ATOM 2028 N N . PHE A 1 253 ? 6.649 10.352 -18.628 1.00 82.88 253 PHE A N 1
ATOM 2029 C CA . PHE A 1 253 ? 5.658 9.965 -17.639 1.00 82.88 253 PHE A CA 1
ATOM 2030 C C . PHE A 1 253 ? 6.332 9.104 -16.569 1.00 82.88 253 PHE A C 1
ATOM 2032 O O . PHE A 1 253 ? 6.829 8.011 -16.852 1.00 82.88 253 PHE A O 1
ATOM 2039 N N . VAL A 1 254 ? 6.365 9.617 -15.345 1.00 84.19 254 VAL A N 1
ATOM 2040 C CA . VAL A 1 254 ? 6.832 8.900 -14.164 1.00 84.19 254 VAL A CA 1
ATOM 2041 C C . VAL A 1 254 ? 5.604 8.444 -13.401 1.00 84.19 254 VAL A C 1
ATOM 2043 O O . VAL A 1 254 ? 4.813 9.263 -12.943 1.00 84.19 254 VAL A O 1
ATOM 2046 N N . GLU A 1 255 ? 5.446 7.130 -13.283 1.00 87.50 255 GLU A N 1
ATOM 2047 C CA . GLU A 1 255 ? 4.330 6.527 -12.562 1.00 87.50 255 GLU A CA 1
ATOM 2048 C C . GLU A 1 255 ? 4.397 6.862 -11.067 1.00 87.50 255 GLU A C 1
ATOM 2050 O O . GLU A 1 255 ? 5.449 6.690 -10.442 1.00 87.50 255 GLU A O 1
ATOM 2055 N N . GLY A 1 256 ? 3.280 7.316 -10.498 1.00 89.88 256 GLY A N 1
ATOM 2056 C CA . GLY A 1 256 ? 3.211 7.748 -9.106 1.00 89.88 256 GLY A CA 1
ATOM 2057 C C . GLY A 1 256 ? 3.144 6.593 -8.106 1.00 89.88 256 GLY A C 1
ATOM 2058 O O . GLY A 1 256 ? 2.988 5.418 -8.457 1.00 89.88 256 GLY A O 1
ATOM 2059 N N . THR A 1 257 ? 3.290 6.928 -6.826 1.00 90.06 257 THR A N 1
ATOM 2060 C CA . THR A 1 257 ? 3.426 5.930 -5.753 1.00 90.06 257 THR A CA 1
ATOM 2061 C C . THR A 1 257 ? 2.182 5.055 -5.602 1.00 90.06 257 THR A C 1
ATOM 2063 O O . THR A 1 257 ? 2.327 3.848 -5.386 1.00 90.06 257 THR A O 1
ATOM 2066 N N . LEU A 1 258 ? 0.989 5.641 -5.756 1.00 90.00 258 LEU A N 1
ATOM 2067 C CA . LEU A 1 258 ? -0.298 4.950 -5.663 1.00 90.00 258 LEU A CA 1
ATOM 2068 C C . LEU A 1 258 ? -0.476 3.969 -6.820 1.00 90.00 258 LEU A C 1
ATOM 2070 O O . LEU A 1 258 ? -0.702 2.783 -6.584 1.00 90.00 258 LEU A O 1
ATOM 2074 N N . ALA A 1 259 ? -0.267 4.428 -8.056 1.00 89.25 259 ALA A N 1
ATOM 2075 C CA . ALA A 1 259 ? -0.379 3.587 -9.248 1.00 89.25 259 ALA A CA 1
ATOM 2076 C C . ALA A 1 259 ? 0.558 2.365 -9.179 1.00 89.25 259 ALA A C 1
ATOM 2078 O O . ALA A 1 259 ? 0.136 1.220 -9.369 1.00 89.25 259 ALA A O 1
ATOM 2079 N N . GLN A 1 260 ? 1.813 2.585 -8.782 1.00 90.69 260 GLN A N 1
ATOM 2080 C CA . GLN A 1 260 ? 2.782 1.505 -8.629 1.00 90.69 260 GLN A CA 1
ATOM 2081 C C . GLN A 1 260 ? 2.417 0.501 -7.525 1.00 90.69 260 GLN A C 1
ATOM 2083 O O . GLN A 1 260 ? 2.768 -0.675 -7.642 1.00 90.69 260 GLN A O 1
ATOM 2088 N N . ALA A 1 261 ? 1.815 0.949 -6.421 1.00 91.12 261 ALA A N 1
ATOM 2089 C CA . ALA A 1 261 ? 1.428 0.067 -5.323 1.00 91.12 261 ALA A CA 1
ATOM 2090 C C . ALA A 1 261 ? 0.196 -0.768 -5.687 1.00 91.12 261 ALA A C 1
ATOM 2092 O O . ALA A 1 261 ? 0.225 -1.980 -5.482 1.00 91.12 261 ALA A O 1
ATOM 2093 N N . VAL A 1 262 ? -0.802 -0.171 -6.346 1.00 89.19 262 VAL A N 1
ATOM 2094 C CA . VAL A 1 262 ? -1.962 -0.900 -6.883 1.00 89.19 262 VAL A CA 1
ATOM 2095 C C . VAL A 1 262 ? -1.513 -1.995 -7.856 1.00 89.19 262 VAL A C 1
ATOM 2097 O O . VAL A 1 262 ? -1.896 -3.152 -7.692 1.00 89.19 262 VAL A O 1
ATOM 2100 N N . LYS A 1 263 ? -0.616 -1.688 -8.807 1.00 89.69 263 LYS A N 1
ATOM 2101 C CA . LYS A 1 263 ? -0.091 -2.688 -9.762 1.00 89.69 263 LYS A CA 1
ATOM 2102 C C . LYS A 1 263 ? 0.651 -3.851 -9.104 1.00 89.69 263 LYS A C 1
ATOM 2104 O O . LYS A 1 263 ? 0.669 -4.951 -9.648 1.00 89.69 263 LYS A O 1
ATOM 2109 N N . LYS A 1 264 ? 1.313 -3.607 -7.972 1.00 89.00 264 LYS A N 1
ATOM 2110 C CA . LYS A 1 264 ? 2.116 -4.615 -7.260 1.00 89.00 264 LYS A CA 1
ATOM 2111 C C . LYS A 1 264 ? 1.344 -5.323 -6.140 1.00 89.00 264 LYS A C 1
ATOM 2113 O O . LYS A 1 264 ? 1.878 -6.258 -5.543 1.00 89.00 264 LYS A O 1
ATOM 2118 N N . GLY A 1 265 ? 0.107 -4.905 -5.861 1.00 89.38 265 GLY A N 1
ATOM 2119 C CA . GLY A 1 265 ? -0.674 -5.398 -4.724 1.00 89.38 265 GLY A CA 1
ATOM 2120 C C . GLY A 1 265 ? -0.026 -5.053 -3.379 1.00 89.38 265 GLY A C 1
ATOM 2121 O O . GLY A 1 265 ? 0.010 -5.891 -2.479 1.00 89.38 265 GLY A O 1
ATOM 2122 N N . GLU A 1 266 ? 0.556 -3.857 -3.277 1.00 91.62 266 GLU A N 1
ATOM 2123 C CA . GLU A 1 266 ? 1.137 -3.313 -2.047 1.00 91.62 266 GLU A CA 1
ATOM 2124 C C . GLU A 1 266 ? 0.100 -2.447 -1.311 1.00 91.62 266 GLU A C 1
ATOM 2126 O O . GLU A 1 266 ? -0.788 -1.860 -1.931 1.00 91.62 266 GLU A O 1
ATOM 2131 N N . TRP A 1 267 ? 0.214 -2.344 0.013 1.00 93.56 267 TRP A N 1
ATOM 2132 C CA . TRP A 1 267 ? -0.641 -1.463 0.811 1.00 93.56 267 TRP A CA 1
ATOM 2133 C C . TRP A 1 267 ? -0.117 -0.031 0.776 1.00 93.56 267 TRP A C 1
ATOM 2135 O O . TRP A 1 267 ? 1.090 0.200 0.673 1.00 93.56 267 TRP A O 1
ATOM 2145 N N . ILE A 1 268 ? -1.020 0.935 0.918 1.00 93.69 268 ILE A N 1
ATOM 2146 C CA . ILE A 1 268 ? -0.688 2.360 0.951 1.00 93.69 268 ILE A CA 1
ATOM 2147 C C . ILE A 1 268 ? -1.247 2.966 2.228 1.00 93.69 268 ILE A C 1
ATOM 2149 O O . ILE A 1 268 ? -2.405 2.749 2.572 1.00 93.69 268 ILE A O 1
ATOM 2153 N N . LEU A 1 269 ? -0.413 3.750 2.901 1.00 94.06 269 LEU A N 1
ATOM 2154 C CA . LEU A 1 269 ? -0.801 4.612 4.003 1.00 94.06 269 LEU A CA 1
ATOM 2155 C C . LEU A 1 269 ? -0.561 6.062 3.588 1.00 94.06 269 LEU A C 1
ATOM 2157 O O . LEU A 1 269 ? 0.583 6.446 3.348 1.00 94.06 269 LEU A O 1
ATOM 2161 N N . LEU A 1 270 ? -1.637 6.841 3.517 1.00 92.44 270 LEU A N 1
ATOM 2162 C CA . LEU A 1 270 ? -1.587 8.291 3.350 1.00 92.44 270 LEU A CA 1
ATOM 2163 C C . LEU A 1 270 ? -1.603 8.918 4.746 1.00 92.44 270 LEU A C 1
ATOM 2165 O O . LEU A 1 270 ? -2.653 8.967 5.388 1.00 92.44 270 LEU A O 1
ATOM 2169 N N . ASP A 1 271 ? -0.434 9.314 5.240 1.00 91.75 271 ASP A N 1
ATOM 2170 C CA . ASP A 1 271 ? -0.316 9.958 6.549 1.00 91.75 271 ASP A CA 1
ATOM 2171 C C . ASP A 1 271 ? -0.614 11.457 6.428 1.00 91.75 271 ASP A C 1
ATOM 2173 O O . ASP A 1 271 ? -0.428 12.047 5.364 1.00 91.75 271 ASP A O 1
ATOM 2177 N N . GLU A 1 272 ? -1.133 12.054 7.500 1.00 89.62 272 GLU A N 1
ATOM 2178 C CA . GLU A 1 272 ? -1.501 13.480 7.549 1.00 89.62 272 GLU A CA 1
ATOM 2179 C C . GLU A 1 272 ? -2.441 13.933 6.407 1.00 89.62 272 GLU A C 1
ATOM 2181 O O . GLU A 1 272 ? -2.378 15.064 5.930 1.00 89.62 272 GLU A O 1
ATOM 2186 N N . ILE A 1 273 ? -3.364 13.062 5.971 1.00 88.69 273 ILE A N 1
ATOM 2187 C CA . ILE A 1 273 ? -4.289 13.319 4.847 1.00 88.69 273 ILE A CA 1
ATOM 2188 C C . ILE A 1 273 ? -5.132 14.597 5.010 1.00 88.69 273 ILE A C 1
ATOM 2190 O O . ILE A 1 273 ? -5.540 15.207 4.028 1.00 88.69 273 ILE A O 1
ATOM 2194 N N . ASN A 1 274 ? -5.353 15.048 6.245 1.00 87.19 274 ASN A N 1
ATOM 2195 C CA . ASN A 1 274 ? -6.031 16.307 6.557 1.00 87.19 274 ASN A CA 1
ATOM 2196 C C . ASN A 1 274 ? -5.241 17.560 6.131 1.00 87.19 274 ASN A C 1
ATOM 2198 O O . ASN A 1 274 ? -5.805 18.651 6.135 1.00 87.19 274 ASN A O 1
ATOM 2202 N N . LEU A 1 275 ? -3.947 17.425 5.825 1.00 87.31 275 LEU A N 1
ATOM 2203 C CA . LEU A 1 275 ? -3.093 18.495 5.301 1.00 87.31 275 LEU A CA 1
ATOM 2204 C C . LEU A 1 275 ? -3.040 18.513 3.768 1.00 87.31 275 LEU A C 1
ATOM 2206 O O . LEU A 1 275 ? -2.470 19.447 3.203 1.00 87.31 275 LEU A O 1
ATOM 2210 N N . ALA A 1 276 ? -3.592 17.494 3.103 1.00 87.00 276 ALA A N 1
ATOM 2211 C CA . ALA A 1 276 ? -3.639 17.409 1.649 1.00 87.00 276 ALA A CA 1
ATOM 2212 C C . ALA A 1 276 ? -4.614 18.439 1.059 1.00 87.00 276 ALA A C 1
ATOM 2214 O O . ALA A 1 276 ? -5.618 18.797 1.679 1.00 87.00 276 ALA A O 1
ATOM 2215 N N . ALA A 1 277 ? -4.337 18.881 -0.167 1.00 86.31 277 ALA A N 1
ATOM 2216 C CA . ALA A 1 277 ? -5.260 19.722 -0.917 1.00 86.31 277 ALA A CA 1
ATOM 2217 C C . ALA A 1 277 ? -6.531 18.925 -1.312 1.00 86.31 277 ALA A C 1
ATOM 2219 O O . ALA A 1 277 ? -6.416 17.730 -1.615 1.00 86.31 277 ALA A O 1
ATOM 2220 N N . PRO A 1 278 ? -7.735 19.536 -1.316 1.00 83.62 278 PRO A N 1
ATOM 2221 C CA . PRO A 1 278 ? -8.991 18.844 -1.630 1.00 83.62 278 PRO A CA 1
ATOM 2222 C C . PRO A 1 278 ? -8.983 18.115 -2.978 1.00 83.62 278 PRO A C 1
ATOM 2224 O O . PRO A 1 278 ? -9.537 17.024 -3.092 1.00 83.62 278 PRO A O 1
ATOM 2227 N N . GLU A 1 279 ? -8.293 18.671 -3.973 1.00 82.88 279 GLU A N 1
ATOM 2228 C CA . GLU A 1 279 ? -8.185 18.124 -5.328 1.00 82.88 279 GLU A CA 1
ATOM 2229 C C . GLU A 1 279 ? -7.527 16.734 -5.329 1.00 82.88 279 GLU A C 1
ATOM 2231 O O . GLU A 1 279 ? -7.862 15.865 -6.134 1.00 82.88 279 GLU A O 1
ATOM 2236 N N . ILE A 1 280 ? -6.613 16.484 -4.387 1.00 82.69 280 ILE A N 1
ATOM 2237 C CA . ILE A 1 280 ? -5.960 15.182 -4.231 1.00 82.69 280 ILE A CA 1
ATOM 2238 C C . ILE A 1 280 ? -6.941 14.141 -3.689 1.00 82.69 280 ILE A C 1
ATOM 2240 O O . ILE A 1 280 ? -6.877 12.974 -4.075 1.00 82.69 280 ILE A O 1
ATOM 2244 N N . LEU A 1 281 ? -7.849 14.552 -2.802 1.00 78.56 281 LEU A N 1
ATOM 2245 C CA . LEU A 1 281 ? -8.843 13.663 -2.202 1.00 78.56 281 LEU A CA 1
ATOM 2246 C C . LEU A 1 281 ? -9.911 13.254 -3.214 1.00 78.56 281 LEU A C 1
ATOM 2248 O O . LEU A 1 281 ? -10.328 12.099 -3.215 1.00 78.56 281 LEU A O 1
ATOM 2252 N N . GLU A 1 282 ? -10.305 14.163 -4.108 1.00 80.12 282 GLU A N 1
ATOM 2253 C CA . GLU A 1 282 ? -11.200 13.837 -5.225 1.00 80.12 282 GLU A CA 1
ATOM 2254 C C . GLU A 1 282 ? -10.587 12.790 -6.162 1.00 80.12 282 GLU A C 1
ATOM 2256 O O . GLU A 1 282 ? -11.279 11.893 -6.633 1.00 80.12 282 GLU A O 1
ATOM 2261 N N . CYS A 1 283 ? -9.270 12.828 -6.375 1.00 75.81 283 CYS A N 1
ATOM 2262 C CA . CYS A 1 283 ? -8.584 11.816 -7.179 1.00 75.81 283 CYS A CA 1
ATOM 2263 C C . CYS A 1 283 ? -8.581 10.414 -6.540 1.00 75.81 283 CYS A C 1
ATOM 2265 O O . CYS A 1 283 ? -8.295 9.437 -7.228 1.00 75.81 283 CYS A O 1
ATOM 2267 N N . LEU A 1 284 ? -8.839 10.311 -5.232 1.00 75.50 284 LEU A N 1
ATOM 2268 C CA . LEU A 1 284 ? -8.868 9.051 -4.481 1.00 75.50 284 LEU A CA 1
ATOM 2269 C C . LEU A 1 284 ? -10.285 8.487 -4.316 1.00 75.50 284 LEU A C 1
ATOM 2271 O O . LEU A 1 284 ? -10.428 7.355 -3.857 1.00 75.50 284 LEU A O 1
ATOM 2275 N N . SER A 1 285 ? -11.320 9.275 -4.622 1.00 68.19 285 SER A N 1
ATOM 2276 C CA . SER A 1 285 ? -12.724 8.895 -4.429 1.00 68.19 285 SER A CA 1
ATOM 2277 C C . SER A 1 285 ? -13.374 8.244 -5.656 1.00 68.19 285 SER A C 1
ATOM 2279 O O . SER A 1 285 ? -14.516 7.791 -5.549 1.00 68.19 285 SER A O 1
ATOM 2281 N N . GLY A 1 286 ? -12.665 8.187 -6.790 1.00 55.53 286 GLY A N 1
ATOM 2282 C CA . GLY A 1 286 ? -13.079 7.512 -8.029 1.00 55.53 286 GLY A CA 1
ATOM 2283 C C . GLY A 1 286 ? -12.451 6.137 -8.199 1.00 55.53 286 GLY A C 1
ATOM 2284 O O . GLY A 1 286 ? -13.157 5.254 -8.734 1.00 55.53 286 GLY A O 1
#

Radius of gyration: 29.17 Å; chains: 1; bounding box: 71×43×76 Å

Sequence (286 aa):
LSASLNIFQEALDCFTAMLSEHTSKLKMAEVIGSKLNISRKKAEFFCQLYKPEIVINELDLQVGRVRLLRKQSEAVHMQREKFTFAATRPSSVLIEQLAVCVSKGEPVLLVGETGTGKTSTVQYLAHITGHRLRVVNMNQQSDTADLLGGYKPVDHKLIWLPLREAFEELFAQTFSKKQNFTFLGHIQTCYRQKRWHDLLRLMQHVHKSAVNKDGKESETGLLIKEKWEAFGLRLNHAQQQMKMTENTLLFAFVEGTLAQAVKKGEWILLDEINLAAPEILECLSG

InterPro domains:
  IPR011704 ATPase, dynein-related, AAA domain [PF07728] (107-204)
  IPR027417 P-loop containing nucleoside triphosphate hydrolase [G3DSA:3.40.50.300] (91-286)
  IPR027417 P-loop containing nucleoside triphosphate hydrolase [SSF52540] (94-284)